Protein AF-A0A0G9MSW3-F1 (afdb_monomer_lite)

Radius of gyration: 25.85 Å; chains: 1; bounding box: 70×83×61 Å

pLDDT: mean 83.65, std 18.54, range [36.12, 98.25]

Organism: NCBI:txid1581420

Secondary structure (DSSP, 8-state):
----PPP------------HHHHHHHHHHHHTT--HHHHHHHHHTTS----EEEEEE---TTSPTTEEEEEEEEPPEEETTEEEEEEEEEEEE-BTB-EEEEEEEEEEEEE-SSS-GGGS-PEEEPTT--HHHHHHHHHHHHTGGG--S-EEEEE-SSS-TTS-HHHHHHHHHTPPEEEEEE-SSEEEEEETTTTEEEEEESSTTSPEEEEE-PPP--

Foldseek 3Di:
DDDDDDDDDDDDPPPPDDPLVVLVVPQCVVPPPDALQVVCCVQVPPDDFARFHDKDWPADPPQDPQKTWIKTWHDWDDDAQKIKTKIKTWIFGRSVHTGTPDIDIWIWMFGHNPHDNVPTQIATEDPPQDHVNVVVVVVCQLCVLVQPAAEAEAEPDPPCCVVDNNSVSVVSNPFGWHYWYDDDQWIWTWTDPQTKIWIGGVPSNDHIYIYGDHPDDD

Sequence (218 aa):
MNRTFAGAALAAICIPAAPVAAQDAEWVSTLEGRAPAEMGLVLLGERDHAEIVEIVDRTMGMTPPGMRDYALLERPVRMGDACQRVRWDVTAGISDGLSTRSAYARRQVALAPADPCEFADYATLADGIEDEQGVELLRMASALHETGRPLECGDETASDLCRTDNYLRLQLRYLTATRIARDGDSTVVWFGEPFTEVRVPDDEGSPIAVVRRVPAVF

Structure (mmCIF, N/CA/C/O backbone):
data_AF-A0A0G9MSW3-F1
#
_entry.id   AF-A0A0G9MSW3-F1
#
loop_
_atom_site.group_PDB
_atom_site.id
_atom_site.type_symbol
_atom_site.label_atom_id
_atom_site.label_alt_id
_atom_site.label_comp_id
_atom_site.label_asym_id
_atom_site.label_entity_id
_atom_site.label_seq_id
_atom_site.pdbx_PDB_ins_code
_atom_site.Cartn_x
_atom_site.Cartn_y
_atom_site.Cartn_z
_atom_site.occupancy
_atom_site.B_iso_or_equiv
_atom_site.auth_seq_id
_atom_site.auth_comp_id
_atom_site.auth_asym_id
_atom_site.auth_atom_id
_atom_site.pdbx_PDB_model_num
ATOM 1 N N . MET A 1 1 ? 51.166 65.514 -34.190 1.00 40.44 1 MET A N 1
ATOM 2 C CA . MET A 1 1 ? 50.941 64.285 -34.989 1.00 40.44 1 MET A CA 1
ATOM 3 C C . MET A 1 1 ? 50.413 63.228 -34.025 1.00 40.44 1 MET A C 1
ATOM 5 O O . MET A 1 1 ? 51.185 62.727 -33.232 1.00 40.44 1 MET A O 1
ATOM 9 N N . ASN A 1 2 ? 49.106 63.178 -33.757 1.00 37.12 2 ASN A N 1
ATOM 10 C CA . ASN A 1 2 ? 48.081 62.402 -34.475 1.00 37.12 2 ASN A CA 1
ATOM 11 C C . ASN A 1 2 ? 48.444 60.918 -34.674 1.00 37.12 2 ASN A C 1
ATOM 13 O O . ASN A 1 2 ? 49.170 60.616 -35.618 1.00 37.12 2 ASN A O 1
ATOM 17 N N . ARG A 1 3 ? 47.879 60.028 -33.837 1.00 36.50 3 ARG A N 1
ATOM 18 C CA . ARG A 1 3 ? 46.984 58.896 -34.202 1.00 36.50 3 ARG A CA 1
ATOM 19 C C . ARG A 1 3 ? 46.863 57.899 -33.029 1.00 36.50 3 ARG A C 1
ATOM 21 O O . ARG A 1 3 ? 47.860 57.357 -32.581 1.00 36.50 3 ARG A O 1
ATOM 28 N N . THR A 1 4 ? 45.720 57.873 -32.341 1.00 37.66 4 THR A N 1
ATOM 29 C CA . THR A 1 4 ? 44.612 56.895 -32.480 1.00 37.66 4 THR A CA 1
ATOM 30 C C . THR A 1 4 ? 44.922 55.524 -31.857 1.00 37.66 4 THR A C 1
ATOM 32 O O . THR A 1 4 ? 45.508 54.668 -32.509 1.00 37.66 4 THR A O 1
ATOM 35 N N . PHE A 1 5 ? 44.469 55.295 -30.617 1.00 38.72 5 PHE A N 1
ATOM 36 C CA . PHE A 1 5 ? 44.288 53.946 -30.069 1.00 38.72 5 PHE A CA 1
ATOM 37 C C . PHE A 1 5 ? 42.875 53.470 -30.414 1.00 38.72 5 PHE A C 1
ATOM 39 O O . PHE A 1 5 ? 41.888 54.104 -30.045 1.00 38.72 5 PHE A O 1
ATOM 46 N N . ALA A 1 6 ? 42.799 52.384 -31.180 1.00 40.66 6 ALA A N 1
ATOM 47 C CA . ALA A 1 6 ? 41.561 51.708 -31.530 1.00 40.66 6 ALA A CA 1
ATOM 48 C C . ALA A 1 6 ? 41.022 50.951 -30.307 1.00 40.66 6 ALA A C 1
ATOM 50 O O . ALA A 1 6 ? 41.744 50.170 -29.688 1.00 40.66 6 ALA A O 1
ATOM 51 N N . GLY A 1 7 ? 39.756 51.195 -29.965 1.00 36.12 7 GLY A N 1
ATOM 52 C CA . GLY A 1 7 ? 39.029 50.414 -28.971 1.00 36.12 7 GLY A CA 1
ATOM 53 C C . GLY A 1 7 ? 38.784 48.996 -29.484 1.00 36.12 7 GLY A C 1
ATOM 54 O O . GLY A 1 7 ? 38.251 48.809 -30.576 1.00 36.12 7 GLY A O 1
ATOM 55 N N . ALA A 1 8 ? 39.182 48.002 -28.695 1.00 41.44 8 ALA A N 1
ATOM 56 C CA . ALA A 1 8 ? 38.826 46.611 -28.923 1.00 41.44 8 ALA A CA 1
ATOM 57 C C . ALA A 1 8 ? 37.360 46.403 -28.513 1.00 41.44 8 ALA A C 1
ATOM 59 O O . ALA A 1 8 ? 37.015 46.498 -27.336 1.00 41.44 8 ALA A O 1
ATOM 60 N N . ALA A 1 9 ? 36.492 46.144 -29.490 1.00 40.62 9 ALA A N 1
ATOM 61 C CA . ALA A 1 9 ? 35.131 45.695 -29.240 1.00 40.62 9 ALA A CA 1
ATOM 62 C C . ALA A 1 9 ? 35.167 44.224 -28.796 1.00 40.62 9 ALA A C 1
ATOM 64 O O . ALA A 1 9 ? 35.521 43.340 -29.575 1.00 40.62 9 ALA A O 1
ATOM 65 N N . LEU A 1 10 ? 34.806 43.964 -27.539 1.00 41.12 10 LEU A N 1
ATOM 66 C CA . LEU A 1 10 ? 34.468 42.628 -27.054 1.00 41.12 10 LEU A CA 1
ATOM 67 C C . LEU A 1 10 ? 33.138 42.217 -27.695 1.00 41.12 10 LEU A C 1
ATOM 69 O O . LEU A 1 10 ? 32.077 42.703 -27.309 1.00 41.12 10 LEU A O 1
ATOM 73 N N . ALA A 1 11 ? 33.197 41.337 -28.693 1.00 41.00 11 ALA A N 1
ATOM 74 C CA . ALA A 1 11 ? 32.022 40.636 -29.184 1.00 41.00 11 ALA A CA 1
ATOM 75 C C . ALA A 1 11 ? 31.562 39.655 -28.096 1.00 41.00 11 ALA A C 1
ATOM 77 O O . ALA A 1 11 ? 32.192 38.624 -27.867 1.00 41.00 11 ALA A O 1
ATOM 78 N N . ALA A 1 12 ? 30.480 39.998 -27.396 1.00 43.41 12 ALA A N 1
ATOM 79 C CA . ALA A 1 12 ? 29.772 39.062 -26.540 1.00 43.41 12 ALA A CA 1
ATOM 80 C C . ALA A 1 12 ? 29.163 37.970 -27.430 1.00 43.41 12 ALA A C 1
ATOM 82 O O . ALA A 1 12 ? 28.219 38.215 -28.181 1.00 43.41 12 ALA A O 1
ATOM 83 N N . ILE A 1 13 ? 29.737 36.770 -27.375 1.00 45.69 13 ILE A N 1
ATOM 84 C CA . ILE A 1 13 ? 29.138 35.572 -27.955 1.00 45.69 13 ILE A CA 1
ATOM 85 C C . ILE A 1 13 ? 27.931 35.238 -27.076 1.00 45.69 13 ILE A C 1
ATOM 87 O O . ILE A 1 13 ? 28.075 34.650 -26.006 1.00 45.69 13 ILE A O 1
ATOM 91 N N . CYS A 1 14 ? 26.737 35.648 -27.503 1.00 38.00 14 CYS A N 1
ATOM 92 C CA . CYS A 1 14 ? 25.502 35.062 -27.000 1.00 38.00 14 CYS A CA 1
ATOM 93 C C . CYS A 1 14 ? 25.489 33.598 -27.441 1.00 38.00 14 CYS A C 1
ATOM 95 O O . CYS A 1 14 ? 25.188 33.298 -28.594 1.00 38.00 14 CYS A O 1
ATOM 97 N N . ILE A 1 15 ? 25.851 32.693 -26.534 1.00 46.56 15 ILE A N 1
ATOM 98 C CA . ILE A 1 15 ? 25.557 31.271 -26.692 1.00 46.56 15 ILE A CA 1
ATOM 99 C C . ILE A 1 15 ? 24.031 31.162 -26.578 1.00 46.56 15 ILE A C 1
ATOM 101 O O . ILE A 1 15 ? 23.495 31.510 -25.522 1.00 46.56 15 ILE A O 1
ATOM 105 N N . PRO A 1 16 ? 23.299 30.762 -27.633 1.00 41.62 16 PRO A N 1
ATOM 106 C CA . PRO A 1 16 ? 21.878 30.501 -27.486 1.00 41.62 16 PRO A CA 1
ATOM 107 C C . PRO A 1 16 ? 21.721 29.358 -26.483 1.00 41.62 16 PRO A C 1
ATOM 109 O O . PRO A 1 16 ? 22.327 28.298 -26.644 1.00 41.62 16 PRO A O 1
ATOM 112 N N . ALA A 1 17 ? 20.932 29.583 -25.432 1.00 43.47 17 ALA A N 1
ATOM 113 C CA . ALA A 1 17 ? 20.462 28.501 -24.583 1.00 43.47 17 ALA A CA 1
ATOM 114 C C . ALA A 1 17 ? 19.760 27.491 -25.498 1.00 43.47 17 ALA A C 1
ATOM 116 O O . ALA A 1 17 ? 18.786 27.836 -26.172 1.00 43.47 17 ALA A O 1
ATOM 117 N N . ALA A 1 18 ? 20.307 26.279 -25.588 1.00 44.03 18 ALA A N 1
ATOM 118 C CA . ALA A 1 18 ? 19.667 25.214 -26.336 1.00 44.03 18 ALA A CA 1
ATOM 119 C C . ALA A 1 18 ? 18.248 25.001 -25.773 1.00 44.03 18 ALA A C 1
ATOM 121 O O . ALA A 1 18 ? 18.049 25.097 -24.556 1.00 44.03 18 ALA A O 1
ATOM 122 N N . PRO A 1 19 ? 17.248 24.759 -26.632 1.00 39.66 19 PRO A N 1
ATOM 123 C CA . PRO A 1 19 ? 15.873 24.597 -26.199 1.00 39.66 19 PRO A CA 1
ATOM 124 C C . PRO A 1 19 ? 15.742 23.282 -25.424 1.00 39.66 19 PRO A C 1
ATOM 126 O O . PRO A 1 19 ? 15.644 22.215 -26.019 1.00 39.66 19 PRO A O 1
ATOM 129 N N . VAL A 1 20 ? 15.694 23.371 -24.093 1.00 47.84 20 VAL A N 1
ATOM 130 C CA . VAL A 1 20 ? 15.370 22.244 -23.194 1.00 47.84 20 VAL A CA 1
ATOM 131 C C . VAL A 1 20 ? 14.036 21.586 -23.596 1.00 47.84 20 VAL A C 1
ATOM 133 O O . VAL A 1 20 ? 13.886 20.375 -23.522 1.00 47.84 20 VAL A O 1
ATOM 136 N N . ALA A 1 21 ? 13.108 22.363 -24.163 1.00 43.94 21 ALA A N 1
ATOM 137 C CA . ALA A 1 21 ? 11.794 21.893 -24.603 1.00 43.94 21 ALA A CA 1
ATOM 138 C C . ALA A 1 21 ? 11.800 20.937 -25.817 1.00 43.94 21 ALA A C 1
ATOM 140 O O . ALA A 1 21 ? 10.809 20.248 -26.041 1.00 43.94 21 ALA A O 1
ATOM 141 N N . ALA A 1 22 ? 12.864 20.901 -26.630 1.00 40.06 22 ALA A N 1
ATOM 142 C CA . ALA A 1 22 ? 12.888 20.056 -27.830 1.00 40.06 22 ALA A CA 1
ATOM 143 C C . ALA A 1 22 ? 13.234 18.592 -27.510 1.00 40.06 22 ALA A C 1
ATOM 145 O O . ALA A 1 22 ? 12.691 17.687 -28.136 1.00 40.06 22 ALA A O 1
ATOM 146 N N . GLN A 1 23 ? 14.091 18.365 -26.511 1.00 42.78 23 GLN A N 1
ATOM 147 C CA . GLN A 1 23 ? 14.448 17.019 -26.052 1.00 42.78 23 GLN A CA 1
ATOM 148 C C . GLN A 1 23 ? 13.301 16.380 -25.271 1.00 42.78 23 GLN A C 1
ATOM 150 O O . GLN A 1 23 ? 13.061 15.183 -25.420 1.00 42.78 23 GLN A O 1
ATOM 155 N N . ASP A 1 24 ? 12.531 17.189 -24.533 1.00 43.16 24 ASP A N 1
ATOM 156 C CA . ASP A 1 24 ? 11.363 16.705 -23.802 1.00 43.16 24 ASP A CA 1
ATOM 157 C C . ASP A 1 24 ? 10.267 16.125 -24.710 1.00 43.16 24 ASP A C 1
ATOM 159 O O . ASP A 1 24 ? 9.567 15.195 -24.326 1.00 43.16 24 ASP A O 1
ATOM 163 N N . ALA A 1 25 ? 10.138 16.630 -25.938 1.00 43.47 25 ALA A N 1
ATOM 164 C CA . ALA A 1 25 ? 9.130 16.165 -26.888 1.00 43.47 25 ALA A CA 1
ATOM 165 C C . ALA A 1 25 ? 9.499 14.834 -27.577 1.00 43.47 25 ALA A C 1
ATOM 167 O O . ALA A 1 25 ? 8.615 14.053 -27.931 1.00 43.47 25 ALA A O 1
ATOM 168 N N . GLU A 1 26 ? 10.791 14.553 -27.769 1.00 44.44 26 GLU A N 1
ATOM 169 C CA . GLU A 1 26 ? 11.250 13.382 -28.530 1.00 44.44 26 GLU A CA 1
ATOM 170 C C . GLU A 1 26 ? 11.134 12.079 -27.715 1.00 44.44 26 GLU A C 1
ATOM 172 O O . GLU A 1 26 ? 10.673 11.055 -28.229 1.00 44.44 26 GLU A O 1
ATOM 177 N N . TRP A 1 27 ? 11.441 12.101 -26.413 1.00 49.44 27 TRP A N 1
ATOM 178 C CA . TRP A 1 27 ? 11.287 10.904 -25.573 1.00 49.44 27 TRP A CA 1
ATOM 179 C C . TRP A 1 27 ? 9.825 10.617 -25.207 1.00 49.44 27 TRP A C 1
ATOM 181 O O . TRP A 1 27 ? 9.464 9.443 -25.107 1.00 49.44 27 TRP A O 1
ATOM 191 N N . VAL A 1 28 ? 8.975 11.647 -25.073 1.00 50.53 28 VAL A N 1
ATOM 192 C CA . VAL A 1 28 ? 7.523 11.480 -24.876 1.00 50.53 28 VAL A CA 1
ATOM 193 C C . VAL A 1 28 ? 6.960 10.603 -25.997 1.00 50.53 28 VAL A C 1
ATOM 195 O O . VAL A 1 28 ? 6.368 9.566 -25.712 1.00 50.53 28 VAL A O 1
ATOM 198 N N . SER A 1 29 ? 7.317 10.882 -27.256 1.00 51.38 29 SER A N 1
ATOM 199 C CA . SER A 1 29 ? 6.933 10.048 -28.408 1.00 51.38 29 SER A CA 1
ATOM 200 C C . SER A 1 29 ? 7.558 8.642 -28.448 1.00 51.38 29 SER A C 1
ATOM 202 O O . SER A 1 29 ? 7.080 7.775 -29.173 1.00 51.38 29 SER A O 1
ATOM 204 N N . THR A 1 30 ? 8.623 8.389 -27.675 1.00 54.16 30 THR A N 1
ATOM 205 C CA . THR A 1 30 ? 9.270 7.068 -27.594 1.00 54.16 30 THR A CA 1
ATOM 206 C C . THR A 1 30 ? 8.566 6.148 -26.592 1.00 54.16 30 THR A C 1
ATOM 208 O O . THR A 1 30 ? 8.650 4.929 -26.742 1.00 54.16 30 THR A O 1
ATOM 211 N N . LEU A 1 31 ? 7.881 6.701 -25.584 1.00 59.28 31 LEU A N 1
ATOM 212 C CA . LEU A 1 31 ? 7.103 5.940 -24.593 1.00 59.28 31 LEU A CA 1
ATOM 213 C C . LEU A 1 31 ? 5.607 5.927 -24.925 1.00 59.28 31 LEU A C 1
ATOM 215 O O . LEU A 1 31 ? 4.926 4.937 -24.655 1.00 59.28 31 LEU A O 1
ATOM 219 N N . GLU A 1 32 ? 5.099 7.000 -25.534 1.00 60.38 32 GLU A N 1
ATOM 220 C CA . GLU A 1 32 ? 3.722 7.090 -26.007 1.00 60.38 32 GLU A CA 1
ATOM 221 C C . GLU A 1 32 ? 3.446 6.020 -27.072 1.00 60.38 32 GLU A C 1
ATOM 223 O O . GLU A 1 32 ? 4.000 6.030 -28.169 1.00 60.38 32 GLU A O 1
ATOM 228 N N . GLY A 1 33 ? 2.573 5.071 -26.730 1.00 65.19 33 GLY A N 1
ATOM 229 C CA . GLY A 1 33 ? 2.117 4.012 -27.633 1.00 65.19 33 GLY A CA 1
ATOM 230 C C . GLY A 1 33 ? 2.815 2.660 -27.476 1.00 65.19 33 GLY A C 1
ATOM 231 O O . GLY A 1 33 ? 2.399 1.709 -28.135 1.00 65.19 33 GLY A O 1
ATOM 232 N N . ARG A 1 34 ? 3.818 2.531 -26.596 1.00 78.00 34 ARG A N 1
ATOM 233 C CA . ARG A 1 34 ? 4.379 1.214 -26.250 1.00 78.00 34 ARG A CA 1
ATOM 234 C C . ARG A 1 34 ? 3.441 0.435 -25.340 1.00 78.00 34 ARG A C 1
ATOM 236 O O . ARG A 1 34 ? 2.788 1.004 -24.464 1.00 78.00 34 ARG A O 1
ATOM 243 N N . ALA A 1 35 ? 3.419 -0.884 -25.511 1.00 85.75 35 ALA A N 1
ATOM 244 C CA . ALA A 1 35 ? 2.692 -1.746 -24.590 1.00 85.75 35 ALA A CA 1
ATOM 245 C C . ALA A 1 35 ? 3.399 -1.782 -23.216 1.00 85.75 35 ALA A C 1
ATOM 247 O O . ALA A 1 35 ? 4.634 -1.736 -23.166 1.00 85.75 35 ALA A O 1
ATOM 248 N N . PRO A 1 36 ? 2.659 -1.933 -22.099 1.00 89.56 36 PRO A N 1
ATOM 249 C CA . PRO A 1 36 ? 3.244 -2.051 -20.760 1.00 89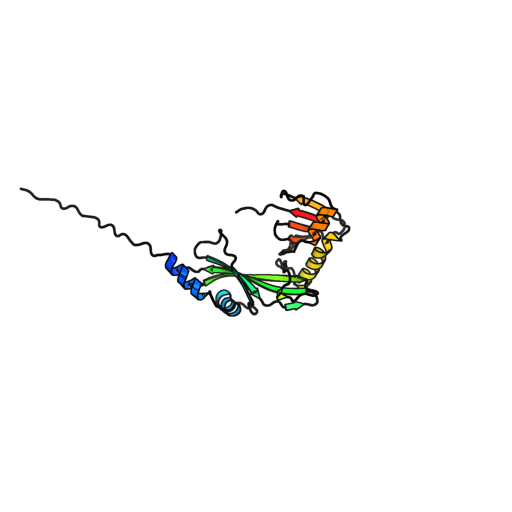.56 36 PRO A CA 1
ATOM 250 C C . PRO A 1 36 ? 4.363 -3.099 -20.660 1.00 89.56 36 PRO A C 1
ATOM 252 O O . PRO A 1 36 ? 5.403 -2.833 -20.060 1.00 89.56 36 PRO A O 1
ATOM 255 N N . ALA A 1 37 ? 4.207 -4.244 -21.330 1.00 90.50 37 ALA A N 1
ATOM 256 C CA . ALA A 1 37 ? 5.211 -5.304 -21.350 1.00 90.50 37 ALA A CA 1
ATOM 257 C C . ALA A 1 37 ? 6.544 -4.853 -21.980 1.00 90.50 37 ALA A C 1
ATOM 259 O O . ALA A 1 37 ? 7.611 -5.142 -21.443 1.00 90.50 37 ALA A O 1
ATOM 260 N N . GLU A 1 38 ? 6.500 -4.101 -23.085 1.00 89.38 38 GLU A N 1
ATOM 261 C CA . GLU A 1 38 ? 7.702 -3.588 -23.759 1.00 89.38 38 GLU A CA 1
ATOM 262 C C . GLU A 1 38 ? 8.414 -2.545 -22.902 1.00 89.38 38 GLU A C 1
ATOM 264 O O . GLU A 1 38 ? 9.637 -2.547 -22.780 1.00 89.38 38 GLU A O 1
ATOM 269 N N . MET A 1 39 ? 7.638 -1.662 -22.281 1.00 86.81 39 MET A N 1
ATOM 270 C CA . MET A 1 39 ? 8.151 -0.672 -21.345 1.00 86.81 39 MET A CA 1
ATOM 271 C C . MET A 1 39 ? 8.796 -1.328 -20.120 1.00 86.81 39 MET A C 1
ATOM 273 O O . MET A 1 39 ? 9.834 -0.854 -19.663 1.00 86.81 39 MET A O 1
ATOM 277 N N . GLY A 1 40 ? 8.233 -2.438 -19.631 1.00 89.88 40 GLY A N 1
ATOM 278 C CA . GLY A 1 40 ? 8.839 -3.272 -18.594 1.00 89.88 40 GLY A CA 1
ATOM 279 C C . GLY A 1 40 ? 10.242 -3.737 -18.973 1.00 89.88 40 GLY A C 1
ATOM 280 O O . GLY A 1 40 ? 11.181 -3.489 -18.224 1.00 89.88 40 GLY A O 1
ATOM 281 N N . LEU A 1 41 ? 10.409 -4.295 -20.177 1.00 91.06 41 LEU A N 1
ATOM 282 C CA . LEU A 1 41 ? 11.717 -4.741 -20.674 1.00 91.06 41 LEU A CA 1
ATOM 283 C C . LEU A 1 41 ? 12.739 -3.597 -20.754 1.00 91.06 41 LEU A C 1
ATOM 285 O O . LEU A 1 41 ? 13.907 -3.786 -20.421 1.00 91.06 41 LEU A O 1
ATOM 289 N N . VAL A 1 42 ? 12.314 -2.398 -21.170 1.00 89.69 42 VAL A N 1
ATOM 290 C CA . VAL A 1 42 ? 13.209 -1.230 -21.256 1.00 89.69 42 VAL A CA 1
ATOM 291 C C . VAL A 1 42 ? 13.592 -0.716 -19.865 1.00 89.69 42 VAL A C 1
ATOM 293 O O . VAL A 1 42 ? 14.760 -0.424 -19.614 1.00 89.69 42 VAL A O 1
ATOM 296 N N . LEU A 1 43 ? 12.621 -0.583 -18.960 1.00 91.19 43 LEU A N 1
ATOM 297 C CA . LEU A 1 43 ? 12.823 0.037 -17.649 1.00 91.19 43 LEU A CA 1
ATOM 298 C C . LEU A 1 43 ? 13.451 -0.913 -16.622 1.00 91.19 43 LEU A C 1
ATOM 300 O O . LEU A 1 43 ? 14.203 -0.467 -15.754 1.00 91.19 43 LEU A O 1
ATOM 304 N N . LEU A 1 44 ? 13.174 -2.211 -16.692 1.00 94.12 44 LEU A N 1
ATOM 305 C CA . LEU A 1 44 ? 13.686 -3.188 -15.729 1.00 94.12 44 LEU A CA 1
ATOM 306 C C . LEU A 1 44 ? 14.960 -3.885 -16.228 1.00 94.12 44 LEU A C 1
ATOM 308 O O . LEU A 1 44 ? 15.810 -4.237 -15.399 1.00 94.12 44 LEU A O 1
ATOM 312 N N . GLY A 1 45 ? 15.165 -3.971 -17.547 1.00 89.44 45 GLY A N 1
ATOM 313 C CA . GLY A 1 45 ? 16.359 -4.553 -18.160 1.00 89.44 45 GLY A CA 1
ATOM 314 C C . GLY A 1 45 ? 16.477 -6.050 -17.872 1.00 89.44 45 GLY A C 1
ATOM 315 O O . GLY A 1 45 ? 15.531 -6.798 -18.069 1.00 89.44 45 GLY A O 1
ATOM 316 N N . GLU A 1 46 ? 17.637 -6.491 -17.381 1.00 90.94 46 GLU A N 1
ATOM 317 C CA . GLU A 1 46 ? 17.912 -7.905 -17.056 1.00 90.94 46 GLU A CA 1
ATOM 318 C C . GLU A 1 46 ? 17.321 -8.371 -15.711 1.00 90.94 46 GLU A C 1
ATOM 320 O O . GLU A 1 46 ? 17.600 -9.483 -15.263 1.00 90.94 46 GLU A O 1
ATOM 325 N N . ARG A 1 47 ? 16.554 -7.521 -15.016 1.00 95.06 47 ARG A N 1
ATOM 326 C CA . ARG A 1 47 ? 15.920 -7.908 -13.748 1.00 95.06 47 ARG A CA 1
ATOM 327 C C . ARG A 1 47 ? 14.870 -8.980 -14.007 1.00 95.06 47 ARG A C 1
ATOM 329 O O . ARG A 1 47 ? 14.094 -8.863 -14.946 1.00 95.06 47 ARG A O 1
ATOM 336 N N . ASP A 1 48 ? 14.830 -9.987 -13.144 1.00 94.75 48 ASP A N 1
ATOM 337 C CA . ASP A 1 48 ? 13.784 -11.003 -13.191 1.00 94.75 48 ASP A CA 1
ATOM 338 C C . ASP A 1 48 ? 12.448 -10.376 -12.781 1.00 94.75 48 ASP A C 1
ATOM 340 O O . ASP A 1 48 ? 12.325 -9.848 -11.674 1.00 94.75 48 ASP A O 1
ATOM 344 N N . HIS A 1 49 ? 11.489 -10.371 -13.701 1.00 95.56 49 HIS A N 1
ATOM 345 C CA . HIS A 1 49 ? 10.167 -9.795 -13.510 1.00 95.56 49 HIS A CA 1
ATOM 346 C C . HIS A 1 49 ? 9.143 -10.555 -14.357 1.00 95.56 49 HIS A C 1
ATOM 348 O O . HIS A 1 49 ? 9.441 -11.023 -15.462 1.00 95.56 49 HIS A O 1
ATOM 354 N N . ALA A 1 50 ? 7.908 -10.656 -13.869 1.00 94.62 50 ALA A N 1
ATOM 355 C CA . ALA A 1 50 ? 6.808 -11.166 -14.680 1.00 94.62 50 ALA A CA 1
ATOM 356 C C . ALA A 1 50 ? 6.348 -10.120 -15.714 1.00 94.62 50 ALA A C 1
ATOM 358 O O . ALA A 1 50 ? 6.851 -8.997 -15.782 1.00 94.62 50 ALA A O 1
ATOM 359 N N . GLU A 1 51 ? 5.376 -10.477 -16.553 1.00 94.75 51 GLU A N 1
ATOM 360 C CA . GLU A 1 51 ? 4.805 -9.543 -17.526 1.00 94.75 51 GLU A CA 1
ATOM 361 C C . GLU A 1 51 ? 4.255 -8.290 -16.827 1.00 94.75 51 GLU A C 1
ATOM 363 O O . GLU A 1 51 ? 3.377 -8.385 -15.967 1.00 94.75 51 GLU A O 1
ATOM 368 N N . ILE A 1 52 ? 4.744 -7.115 -17.234 1.00 96.19 52 ILE A N 1
ATOM 369 C CA . ILE A 1 52 ? 4.189 -5.827 -16.815 1.00 96.19 52 ILE A CA 1
ATOM 370 C C . ILE A 1 52 ? 2.915 -5.569 -17.613 1.00 96.19 52 ILE A C 1
ATOM 372 O O . ILE A 1 52 ? 2.951 -5.501 -18.841 1.00 96.19 52 ILE A O 1
ATOM 376 N N . VAL A 1 53 ? 1.794 -5.415 -16.911 1.00 94.50 53 VAL A N 1
ATOM 377 C CA . VAL A 1 53 ? 0.465 -5.216 -17.515 1.00 94.50 53 VAL A CA 1
ATOM 378 C C . VAL A 1 53 ? -0.038 -3.785 -17.376 1.00 94.50 53 VAL A C 1
ATOM 380 O O . VAL A 1 53 ? -0.921 -3.374 -18.123 1.00 94.50 53 VAL A O 1
ATOM 383 N N . GLU A 1 54 ? 0.543 -3.008 -16.463 1.00 93.56 54 GLU A N 1
ATOM 384 C CA . GLU A 1 54 ? 0.158 -1.622 -16.217 1.00 93.56 54 GLU A CA 1
ATOM 385 C C . GLU A 1 54 ? 1.373 -0.778 -15.823 1.00 93.56 54 GLU A C 1
ATOM 387 O O . GLU A 1 54 ? 2.283 -1.247 -15.134 1.00 93.56 54 GLU A O 1
ATOM 392 N N . ILE A 1 55 ? 1.378 0.481 -16.263 1.00 91.19 55 ILE A N 1
ATOM 393 C CA . ILE A 1 55 ? 2.378 1.482 -15.893 1.00 91.19 55 ILE A CA 1
ATOM 394 C C . ILE A 1 55 ? 1.655 2.732 -15.432 1.00 91.19 55 ILE A C 1
ATOM 396 O O . ILE A 1 55 ? 0.865 3.314 -16.171 1.00 91.19 55 ILE A O 1
ATOM 400 N N . VAL A 1 56 ? 1.977 3.161 -14.219 1.00 91.19 56 VAL A N 1
ATOM 401 C CA . VAL A 1 56 ? 1.433 4.366 -13.606 1.00 91.19 56 VAL A CA 1
ATOM 402 C C . VAL A 1 56 ? 2.552 5.393 -13.500 1.00 91.19 56 VAL A C 1
ATOM 404 O O . VAL A 1 56 ? 3.531 5.174 -12.785 1.00 91.19 56 VAL A O 1
ATOM 407 N N . ASP A 1 57 ? 2.413 6.516 -14.201 1.00 88.94 57 ASP A N 1
ATOM 408 C CA . ASP A 1 57 ? 3.272 7.683 -13.990 1.00 88.94 57 ASP A CA 1
ATOM 409 C C . ASP A 1 57 ? 2.920 8.312 -12.635 1.00 88.94 57 ASP A C 1
ATOM 411 O O . ASP A 1 57 ? 1.771 8.671 -12.376 1.00 88.94 57 ASP A O 1
ATOM 415 N N . ARG A 1 58 ? 3.910 8.395 -11.749 1.00 86.69 58 ARG A N 1
ATOM 416 C CA . ARG A 1 58 ? 3.801 9.014 -10.425 1.00 86.69 58 ARG A CA 1
ATOM 417 C C . ARG A 1 58 ? 4.727 10.211 -10.279 1.00 86.69 58 ARG A C 1
ATOM 419 O O . ARG A 1 58 ? 5.092 10.556 -9.157 1.00 86.69 58 ARG A O 1
ATOM 426 N N . THR A 1 59 ? 5.160 10.804 -11.383 1.00 81.62 59 THR A N 1
ATOM 427 C CA . THR A 1 59 ? 5.999 11.997 -11.344 1.00 81.62 59 THR A CA 1
ATOM 428 C C . THR A 1 59 ? 5.235 13.100 -10.610 1.00 81.62 59 THR A C 1
ATOM 430 O O . THR A 1 59 ? 4.182 13.553 -11.058 1.00 81.62 59 THR A O 1
ATOM 433 N N . MET A 1 60 ? 5.745 13.503 -9.448 1.00 75.94 60 MET A N 1
ATOM 434 C CA . MET A 1 60 ? 5.163 14.560 -8.618 1.00 75.94 60 MET A CA 1
ATOM 435 C C . MET A 1 60 ? 6.053 15.802 -8.661 1.00 75.94 60 MET A C 1
ATOM 437 O O . MET A 1 60 ? 7.180 15.756 -9.149 1.00 75.94 60 MET A O 1
ATOM 441 N N . GLY A 1 61 ? 5.580 16.921 -8.101 1.00 68.94 61 GLY A N 1
ATOM 442 C CA . GLY A 1 61 ? 6.324 18.190 -8.089 1.00 68.94 61 GLY A CA 1
ATOM 443 C C . GLY A 1 61 ? 7.712 18.136 -7.428 1.00 68.94 61 GLY A C 1
ATOM 444 O O . GLY A 1 61 ? 8.510 19.044 -7.634 1.00 68.94 61 GLY A O 1
ATOM 445 N N . MET A 1 62 ? 8.010 17.077 -6.667 1.00 72.88 62 MET A N 1
ATOM 446 C CA . MET A 1 62 ? 9.311 16.838 -6.033 1.00 72.88 62 MET A CA 1
ATOM 447 C C . MET A 1 62 ? 10.289 16.000 -6.872 1.00 72.88 62 MET A C 1
ATOM 449 O O . MET A 1 62 ? 11.458 15.883 -6.500 1.00 72.88 62 MET A O 1
ATOM 453 N N . THR A 1 63 ? 9.850 15.386 -7.973 1.00 81.19 63 THR A N 1
ATOM 454 C CA . THR A 1 63 ? 10.742 14.596 -8.828 1.00 81.19 63 THR A CA 1
ATOM 455 C C . THR A 1 63 ? 11.751 15.544 -9.504 1.00 81.19 63 THR A C 1
ATOM 457 O O . THR A 1 63 ? 11.337 16.562 -10.068 1.00 81.19 63 THR A O 1
ATOM 460 N N . PRO A 1 64 ? 13.075 15.275 -9.449 1.00 84.56 64 PRO A N 1
ATOM 461 C CA . PRO A 1 64 ? 14.072 16.177 -10.021 1.00 84.56 64 PRO A CA 1
ATOM 462 C C . PRO A 1 64 ? 13.834 16.458 -11.516 1.00 84.56 64 PRO A C 1
ATOM 464 O O . PRO A 1 64 ? 13.377 15.567 -12.235 1.00 84.56 64 PRO A O 1
ATOM 467 N N . PRO A 1 65 ? 14.188 17.653 -12.027 1.00 83.94 65 PRO A N 1
ATOM 468 C CA . PRO A 1 65 ? 14.079 17.944 -13.453 1.00 83.94 65 PRO A CA 1
ATOM 469 C C . PRO A 1 65 ? 14.815 16.903 -14.305 1.00 83.94 65 PRO A C 1
ATOM 471 O O . PRO A 1 65 ? 15.939 16.513 -13.986 1.00 83.94 65 PRO A O 1
ATOM 474 N N . GLY A 1 66 ? 14.180 16.456 -15.389 1.00 86.50 66 GLY A N 1
ATOM 475 C CA . GLY A 1 66 ? 14.729 15.411 -16.258 1.00 86.50 66 GLY A CA 1
ATOM 476 C C . GLY A 1 66 ? 14.645 13.995 -15.676 1.00 86.50 66 GLY A C 1
ATOM 477 O O . GLY A 1 66 ? 15.283 13.086 -16.213 1.00 86.50 66 GLY A O 1
ATOM 478 N N . MET A 1 67 ? 13.870 13.797 -14.605 1.00 89.62 67 MET A N 1
ATOM 479 C CA . MET A 1 67 ? 13.573 12.496 -14.011 1.00 89.62 67 MET A CA 1
ATOM 480 C C . MET A 1 67 ? 12.068 12.232 -14.010 1.00 89.62 67 MET A C 1
ATOM 482 O O . MET A 1 67 ? 11.257 13.156 -13.967 1.00 89.62 67 MET A O 1
ATOM 486 N N . ARG A 1 68 ? 11.705 10.952 -14.039 1.00 89.69 68 ARG A N 1
ATOM 487 C CA . ARG A 1 68 ? 10.332 10.470 -13.930 1.00 89.69 68 ARG A CA 1
ATOM 488 C C . ARG A 1 68 ? 10.247 9.281 -12.999 1.00 89.69 68 ARG A C 1
ATOM 490 O O . ARG A 1 68 ? 11.121 8.416 -13.027 1.00 89.69 68 ARG A O 1
ATOM 497 N N . ASP A 1 69 ? 9.173 9.238 -12.226 1.00 91.88 69 ASP A N 1
ATOM 498 C CA . ASP A 1 69 ? 8.879 8.132 -11.325 1.00 91.88 69 ASP A CA 1
ATOM 499 C C . ASP A 1 69 ? 7.710 7.325 -11.878 1.00 91.88 69 ASP A C 1
ATOM 501 O O . ASP A 1 69 ? 6.624 7.853 -12.102 1.00 91.88 69 ASP A O 1
ATOM 505 N N . TYR A 1 70 ? 7.918 6.028 -12.064 1.00 92.69 70 TYR A N 1
ATOM 506 C CA . TYR A 1 70 ? 6.918 5.092 -12.550 1.00 92.69 70 TYR A CA 1
ATOM 507 C C . TYR A 1 70 ? 6.649 4.008 -11.512 1.00 92.69 70 TYR A C 1
ATOM 509 O O . TYR A 1 70 ? 7.538 3.592 -10.768 1.00 92.69 70 TYR A O 1
ATOM 517 N N . ALA A 1 71 ? 5.419 3.511 -11.503 1.00 94.88 71 ALA A N 1
ATOM 518 C CA . ALA A 1 71 ? 5.082 2.235 -10.900 1.00 94.88 71 ALA A CA 1
ATOM 519 C C . ALA A 1 71 ? 4.687 1.254 -12.000 1.00 94.88 71 ALA A C 1
ATOM 521 O O . ALA A 1 71 ? 3.731 1.503 -12.729 1.00 94.88 71 ALA A O 1
ATOM 522 N N . LEU A 1 72 ? 5.429 0.159 -12.127 1.00 95.94 72 LEU A N 1
ATOM 523 C CA . LEU A 1 72 ? 5.173 -0.890 -13.107 1.00 95.94 72 LEU A CA 1
ATOM 524 C C . LEU A 1 72 ? 4.551 -2.066 -12.363 1.00 95.94 72 LEU A C 1
ATOM 526 O O . LEU A 1 72 ? 5.126 -2.554 -11.387 1.00 95.94 72 LEU A O 1
ATOM 530 N N . LEU A 1 73 ? 3.368 -2.493 -12.787 1.00 96.94 73 LEU A N 1
ATOM 531 C CA . LEU A 1 73 ? 2.604 -3.529 -12.102 1.00 96.94 73 LEU A CA 1
ATOM 532 C C . LEU A 1 73 ? 2.673 -4.818 -12.910 1.00 96.94 73 LEU A C 1
ATOM 534 O O . LEU A 1 73 ? 2.291 -4.857 -14.083 1.00 96.94 73 LEU A O 1
ATOM 538 N N . GLU A 1 74 ? 3.165 -5.872 -12.269 1.00 97.62 74 GLU A N 1
ATOM 539 C CA . GLU A 1 74 ? 3.139 -7.207 -12.846 1.00 97.62 74 GLU A CA 1
ATOM 540 C C . GLU A 1 74 ? 1.716 -7.761 -12.906 1.00 97.62 74 GLU A C 1
ATOM 542 O O . GL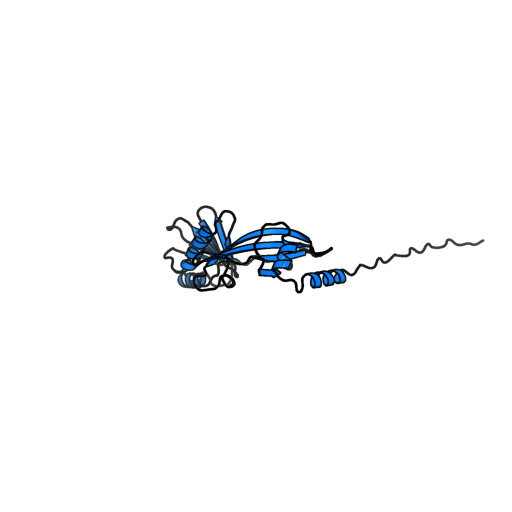U A 1 74 ? 0.845 -7.404 -12.101 1.00 97.62 74 GLU A O 1
ATOM 547 N N . ARG A 1 75 ? 1.494 -8.678 -13.854 1.00 96.19 75 ARG A N 1
ATOM 548 C CA . ARG A 1 75 ? 0.260 -9.455 -13.948 1.00 96.19 75 ARG A CA 1
ATOM 549 C C . ARG A 1 75 ? -0.014 -10.141 -12.606 1.00 96.19 75 ARG A C 1
ATOM 551 O O . ARG A 1 75 ? 0.827 -10.908 -12.135 1.00 96.19 75 ARG A O 1
ATOM 558 N N . PRO A 1 76 ? -1.189 -9.926 -12.000 1.00 96.88 76 PRO A N 1
ATOM 559 C CA . PRO A 1 76 ? -1.476 -10.539 -10.722 1.00 96.88 76 PRO A CA 1
ATOM 560 C C . PRO A 1 76 ? -1.754 -12.037 -10.839 1.00 96.88 76 PRO A C 1
ATOM 562 O O . PRO A 1 76 ? -2.326 -12.516 -11.821 1.00 96.88 76 PRO A O 1
ATOM 565 N N . VAL A 1 77 ? -1.395 -12.768 -9.787 1.00 96.69 77 VAL A N 1
ATOM 566 C CA . VAL A 1 77 ? -1.576 -14.216 -9.661 1.00 96.69 77 VAL A CA 1
ATOM 567 C C . VAL A 1 77 ? -2.545 -14.508 -8.519 1.00 96.69 77 VAL A C 1
ATOM 569 O O . VAL A 1 77 ? -2.427 -13.949 -7.428 1.00 96.69 77 VAL A O 1
ATOM 572 N N . ARG A 1 78 ? -3.516 -15.393 -8.765 1.00 96.12 78 ARG A N 1
ATOM 573 C CA . ARG A 1 78 ? -4.494 -15.818 -7.755 1.00 96.12 78 ARG A CA 1
ATOM 574 C C . ARG A 1 78 ? -3.877 -16.818 -6.777 1.00 96.12 78 ARG A C 1
ATOM 576 O O . ARG A 1 78 ? -3.222 -17.769 -7.194 1.00 96.12 78 ARG A O 1
ATOM 583 N N . MET A 1 79 ? -4.184 -16.641 -5.496 1.00 94.88 79 MET A N 1
ATOM 584 C CA . MET A 1 79 ? -3.817 -17.519 -4.387 1.00 94.88 79 MET A CA 1
ATOM 585 C C . MET A 1 79 ? -5.051 -17.765 -3.511 1.00 94.88 79 MET A C 1
ATOM 587 O O . MET A 1 79 ? -5.318 -17.035 -2.561 1.00 94.88 79 MET A O 1
ATOM 591 N N . GLY A 1 80 ? -5.861 -18.766 -3.865 1.00 92.31 80 GLY A N 1
ATOM 592 C CA . GLY A 1 80 ? -7.139 -19.006 -3.186 1.00 92.31 80 GLY A CA 1
ATOM 593 C C . GLY A 1 80 ? -8.137 -17.854 -3.379 1.00 92.31 80 GLY A C 1
ATOM 594 O O . GLY A 1 80 ? -8.474 -17.498 -4.512 1.00 92.31 80 GLY A O 1
ATOM 595 N N . ASP A 1 81 ? -8.617 -17.294 -2.268 1.00 93.31 81 ASP A N 1
ATOM 596 C CA . ASP A 1 81 ? -9.502 -16.119 -2.188 1.00 93.31 81 ASP A CA 1
ATOM 597 C C . ASP A 1 81 ? -8.742 -14.778 -2.221 1.00 93.31 81 ASP A C 1
ATOM 599 O O . ASP A 1 81 ? -9.355 -13.715 -2.119 1.00 93.31 81 ASP A O 1
ATOM 603 N N . ALA A 1 82 ? -7.419 -14.818 -2.377 1.00 97.19 82 ALA A N 1
ATOM 604 C CA . ALA A 1 82 ? -6.552 -13.655 -2.453 1.00 97.19 82 ALA A CA 1
ATOM 605 C C . ALA A 1 82 ? -5.797 -13.595 -3.786 1.00 97.19 82 ALA A C 1
ATOM 607 O O . ALA A 1 82 ? -5.817 -14.522 -4.603 1.00 97.19 82 ALA A O 1
ATOM 608 N N . CYS A 1 83 ? -5.109 -12.482 -4.003 1.00 97.88 83 CYS A N 1
ATOM 609 C CA . CYS A 1 83 ? -4.241 -12.271 -5.148 1.00 97.88 83 CYS A CA 1
ATOM 610 C C . CYS A 1 83 ? -2.919 -11.658 -4.698 1.00 97.88 83 CYS A C 1
ATOM 612 O O . CYS A 1 83 ? -2.890 -10.870 -3.756 1.00 97.88 83 CYS A O 1
ATOM 614 N N . GLN A 1 84 ? -1.847 -11.969 -5.419 1.00 97.81 84 GLN A N 1
ATOM 615 C CA . GLN A 1 84 ? -0.543 -11.334 -5.255 1.00 97.81 84 GLN A CA 1
ATOM 616 C C . GLN A 1 84 ? -0.050 -10.737 -6.566 1.00 97.81 84 GLN A C 1
ATOM 618 O O . GLN A 1 84 ? -0.459 -11.168 -7.646 1.00 97.81 84 GLN A O 1
ATOM 623 N N . ARG A 1 85 ? 0.844 -9.756 -6.469 1.00 97.62 85 ARG A N 1
ATOM 624 C CA . ARG A 1 85 ? 1.653 -9.258 -7.586 1.00 97.62 85 ARG A CA 1
ATOM 625 C C . ARG A 1 85 ? 2.911 -8.573 -7.070 1.00 97.62 85 ARG A C 1
ATOM 627 O O . ARG A 1 85 ? 2.974 -8.178 -5.904 1.00 97.62 85 ARG A O 1
ATOM 634 N N . VAL A 1 86 ? 3.868 -8.344 -7.961 1.00 98.06 86 VAL A N 1
ATOM 635 C CA . VAL A 1 86 ? 4.976 -7.424 -7.705 1.00 98.06 86 VAL A CA 1
ATOM 636 C C . VAL A 1 86 ? 4.684 -6.080 -8.363 1.00 98.06 86 VAL A C 1
ATOM 638 O O . VAL A 1 86 ? 4.193 -5.983 -9.489 1.00 98.06 86 VAL A O 1
ATOM 641 N N . ARG A 1 87 ? 4.997 -5.018 -7.630 1.00 97.38 87 ARG A N 1
ATOM 642 C CA . ARG A 1 87 ? 5.065 -3.651 -8.126 1.00 97.38 87 ARG A CA 1
ATOM 643 C C . ARG A 1 87 ? 6.519 -3.218 -8.141 1.00 97.38 87 ARG A C 1
ATOM 645 O O . ARG A 1 87 ? 7.185 -3.278 -7.113 1.00 97.38 87 ARG A O 1
ATOM 652 N N . TRP A 1 88 ? 6.975 -2.686 -9.260 1.00 97.81 88 TRP A N 1
ATOM 653 C CA . TRP A 1 88 ? 8.281 -2.056 -9.363 1.00 97.81 88 TRP A CA 1
ATOM 654 C C . TRP A 1 88 ? 8.132 -0.542 -9.283 1.00 97.81 88 TRP A C 1
ATOM 656 O O . TRP A 1 88 ? 7.481 0.058 -10.133 1.00 97.81 88 TRP A O 1
ATOM 666 N N . ASP A 1 89 ? 8.737 0.082 -8.275 1.00 95.69 89 ASP A N 1
ATOM 667 C CA . ASP A 1 89 ? 8.901 1.535 -8.236 1.00 95.69 89 ASP A CA 1
ATOM 668 C C . ASP A 1 89 ? 10.218 1.884 -8.947 1.00 95.69 89 ASP A C 1
ATOM 670 O O . ASP A 1 89 ? 11.297 1.467 -8.513 1.00 95.69 89 ASP A O 1
ATOM 674 N N . VAL A 1 90 ? 10.123 2.615 -10.058 1.00 95.06 90 VAL A N 1
ATOM 675 C CA . VAL A 1 90 ? 11.237 2.915 -10.963 1.00 95.06 90 VAL A CA 1
ATOM 676 C C . VAL A 1 90 ? 11.413 4.419 -11.089 1.00 95.06 90 VAL A C 1
ATOM 678 O O . VAL A 1 90 ? 10.475 5.116 -11.457 1.00 95.06 90 VAL A O 1
ATOM 681 N N . THR A 1 91 ? 12.629 4.907 -10.876 1.00 93.75 91 THR A N 1
ATOM 682 C CA . THR A 1 91 ? 13.005 6.283 -11.213 1.00 93.75 91 THR A CA 1
ATOM 683 C C . THR A 1 91 ? 13.874 6.244 -12.467 1.00 93.75 91 THR A C 1
ATOM 685 O O . THR A 1 91 ? 14.940 5.618 -12.478 1.00 93.75 91 THR A O 1
ATOM 688 N N . ALA A 1 92 ? 13.442 6.917 -13.530 1.00 91.38 92 ALA A N 1
ATOM 689 C CA . ALA A 1 92 ? 14.126 6.964 -14.817 1.00 91.38 92 ALA A CA 1
ATOM 690 C C . ALA A 1 92 ? 14.541 8.394 -15.179 1.00 91.38 92 ALA A C 1
ATOM 692 O O . ALA A 1 92 ? 13.789 9.340 -14.971 1.00 91.38 92 ALA A O 1
ATOM 693 N N . GLY A 1 93 ? 15.740 8.551 -15.737 1.00 89.88 93 GLY A N 1
ATOM 694 C CA . GLY A 1 93 ? 16.173 9.788 -16.378 1.00 89.88 93 GLY A CA 1
ATOM 695 C C . GLY A 1 93 ? 15.703 9.846 -17.827 1.00 89.88 93 GLY A C 1
ATOM 696 O O . GLY A 1 93 ? 15.636 8.811 -18.491 1.00 89.88 93 GLY A O 1
ATOM 697 N N . ILE A 1 94 ? 15.405 11.056 -18.298 1.00 82.94 94 ILE A N 1
ATOM 698 C CA . ILE A 1 94 ? 14.906 11.335 -19.656 1.00 82.94 94 ILE A CA 1
ATOM 699 C C . ILE A 1 94 ? 15.787 12.324 -20.441 1.00 82.94 94 ILE A C 1
ATOM 701 O O . ILE A 1 94 ? 15.539 12.546 -21.620 1.00 82.94 94 ILE A O 1
ATOM 705 N N . SER A 1 95 ? 16.832 12.889 -19.822 1.00 73.12 95 SER A N 1
ATOM 706 C CA . SER A 1 95 ? 17.655 13.961 -20.413 1.00 73.12 95 SER A CA 1
ATOM 707 C C . SER A 1 95 ? 18.424 13.557 -21.677 1.00 73.12 95 SER A C 1
ATOM 709 O O . SER A 1 95 ? 18.560 14.366 -22.584 1.00 73.12 95 SER A O 1
ATOM 711 N N . ASP A 1 96 ? 18.900 12.312 -21.751 1.00 66.00 96 ASP A N 1
ATOM 712 C CA . ASP A 1 96 ? 19.711 11.789 -22.865 1.00 66.00 96 ASP A CA 1
ATOM 713 C C . ASP A 1 96 ? 19.159 10.442 -23.368 1.00 66.00 96 ASP A C 1
ATOM 715 O O . ASP A 1 96 ? 19.899 9.542 -23.768 1.00 66.00 96 ASP A O 1
ATOM 719 N N . GLY A 1 97 ? 17.834 10.286 -23.290 1.00 72.44 97 GLY A N 1
ATOM 720 C CA . GLY A 1 97 ? 17.127 9.025 -23.506 1.00 72.44 97 GLY A CA 1
ATOM 721 C C . GLY A 1 97 ? 16.721 8.335 -22.202 1.00 72.44 97 GLY A C 1
ATOM 722 O O . GLY A 1 97 ? 17.166 8.700 -21.109 1.00 72.44 97 GLY A O 1
ATOM 723 N N . LEU A 1 98 ? 15.835 7.339 -22.320 1.00 80.06 98 LEU A N 1
ATOM 724 C CA . LEU A 1 98 ? 15.283 6.638 -21.163 1.00 80.06 98 LEU A CA 1
ATOM 725 C C . LEU A 1 98 ? 16.362 5.780 -20.499 1.00 80.06 98 LEU A C 1
ATOM 727 O O . LEU A 1 98 ? 16.843 4.808 -21.079 1.00 80.06 98 LEU A O 1
ATOM 731 N N . SER A 1 99 ? 16.723 6.127 -19.267 1.00 84.50 99 SER A N 1
ATOM 732 C CA . SER A 1 99 ? 17.695 5.370 -18.477 1.00 84.50 99 SER A CA 1
ATOM 733 C C . SER A 1 99 ? 17.196 5.147 -17.059 1.00 84.50 99 SER A C 1
ATOM 735 O O . SER A 1 99 ? 16.907 6.089 -16.323 1.00 84.50 99 SER A O 1
ATOM 737 N N . THR A 1 100 ? 17.120 3.889 -16.640 1.00 91.00 100 THR A N 1
ATOM 738 C CA . THR A 1 100 ? 16.728 3.544 -15.272 1.00 91.00 100 THR A CA 1
ATOM 739 C C . THR A 1 100 ? 17.823 3.939 -14.290 1.00 91.00 100 THR A C 1
ATOM 741 O O . THR A 1 100 ? 18.956 3.468 -14.381 1.00 91.00 100 THR A O 1
ATOM 744 N N . ARG A 1 101 ? 17.487 4.807 -13.332 1.00 92.31 101 ARG A N 1
ATOM 745 C CA . ARG A 1 101 ? 18.385 5.221 -12.244 1.00 92.31 101 ARG A CA 1
ATOM 746 C C . ARG A 1 101 ? 18.225 4.335 -11.023 1.00 92.31 101 ARG A C 1
ATOM 748 O O . ARG A 1 101 ? 19.216 3.977 -10.394 1.00 92.31 101 ARG A O 1
ATOM 755 N N . SER A 1 102 ? 16.991 3.963 -10.712 1.00 93.81 102 SER A N 1
ATOM 756 C CA . SER A 1 102 ? 16.672 3.034 -9.637 1.00 93.81 102 SER A CA 1
ATOM 757 C C . SER A 1 102 ? 15.429 2.225 -9.992 1.00 93.81 102 SER A C 1
ATOM 759 O O . SER A 1 102 ? 14.577 2.673 -10.756 1.00 93.81 102 SER A O 1
ATOM 761 N N . ALA A 1 103 ? 15.358 1.010 -9.458 1.00 95.69 103 ALA A N 1
ATOM 762 C CA . ALA A 1 103 ? 14.211 0.126 -9.594 1.00 95.69 103 ALA A CA 1
ATOM 763 C C . ALA A 1 103 ? 14.149 -0.768 -8.357 1.00 95.69 103 ALA A C 1
ATOM 765 O O . ALA A 1 103 ? 15.123 -1.465 -8.058 1.00 95.69 103 ALA A O 1
ATOM 766 N N . TYR A 1 104 ? 13.020 -0.739 -7.655 1.00 95.38 104 TYR A N 1
ATOM 767 C CA . TYR A 1 104 ? 12.798 -1.514 -6.438 1.00 95.38 104 TYR A CA 1
ATOM 768 C C . TYR A 1 104 ? 11.498 -2.302 -6.551 1.00 95.38 104 TYR A C 1
ATOM 770 O O . TYR A 1 104 ? 10.437 -1.718 -6.774 1.00 95.38 104 TYR A O 1
ATOM 778 N N . ALA A 1 105 ? 11.589 -3.617 -6.379 1.00 97.00 105 ALA A N 1
ATOM 779 C CA . ALA A 1 105 ? 10.429 -4.492 -6.307 1.00 97.00 105 ALA A CA 1
ATOM 780 C C . ALA A 1 105 ? 9.763 -4.382 -4.933 1.00 97.00 105 ALA A C 1
ATOM 782 O O . ALA A 1 105 ? 10.435 -4.346 -3.902 1.00 97.00 105 ALA A O 1
ATOM 783 N N . ARG A 1 106 ? 8.434 -4.372 -4.920 1.00 96.94 106 ARG A N 1
ATOM 784 C CA . ARG A 1 106 ? 7.610 -4.478 -3.720 1.00 96.94 106 ARG A CA 1
ATOM 785 C C . ARG A 1 106 ? 6.533 -5.520 -3.936 1.00 96.94 106 ARG A C 1
ATOM 787 O O . ARG A 1 106 ? 5.816 -5.474 -4.936 1.00 96.94 106 ARG A O 1
ATOM 794 N N . ARG A 1 107 ? 6.389 -6.421 -2.971 1.00 97.94 107 ARG A N 1
ATOM 795 C CA . ARG A 1 107 ? 5.295 -7.389 -2.964 1.00 97.94 107 ARG A CA 1
ATOM 796 C C . ARG A 1 107 ? 3.995 -6.707 -2.578 1.00 97.94 107 ARG A C 1
ATOM 798 O O . ARG A 1 107 ? 3.973 -5.821 -1.718 1.00 97.94 107 ARG A O 1
ATOM 805 N N . GLN A 1 108 ? 2.919 -7.105 -3.237 1.00 98.25 108 GLN A N 1
ATOM 806 C CA . GLN A 1 108 ? 1.582 -6.632 -2.939 1.00 98.25 108 GLN A CA 1
ATOM 807 C C . GLN A 1 108 ? 0.606 -7.798 -2.890 1.00 98.25 108 GLN A C 1
ATOM 809 O O . GLN A 1 108 ? 0.668 -8.698 -3.727 1.00 98.25 108 GLN A O 1
ATOM 814 N N . VAL A 1 109 ? -0.347 -7.719 -1.966 1.00 98.25 109 VAL A N 1
ATOM 815 C CA . VAL A 1 109 ? -1.431 -8.693 -1.819 1.00 98.25 109 VAL A CA 1
ATOM 816 C C . VAL A 1 109 ? -2.777 -7.989 -1.728 1.00 98.25 109 VAL A C 1
ATOM 818 O O . VAL A 1 109 ? -2.859 -6.844 -1.286 1.00 98.25 109 VAL A O 1
ATOM 821 N N . ALA A 1 110 ? -3.831 -8.676 -2.146 1.00 97.50 110 ALA A N 1
ATOM 822 C CA . ALA A 1 110 ? -5.206 -8.199 -2.090 1.00 97.50 110 ALA A CA 1
ATOM 823 C C . ALA A 1 110 ? -6.149 -9.343 -1.706 1.00 97.50 110 ALA A C 1
ATOM 825 O O . ALA A 1 110 ? -5.907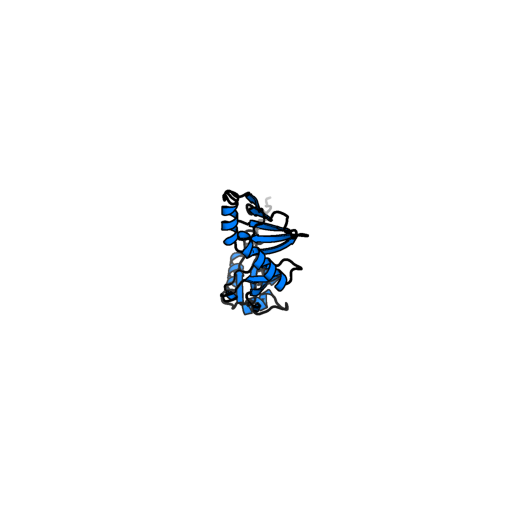 -10.496 -2.073 1.00 97.50 110 ALA A O 1
ATOM 826 N N . LEU A 1 111 ? -7.251 -9.025 -1.026 1.00 95.56 111 LEU A N 1
ATOM 827 C CA . LEU A 1 111 ? -8.390 -9.940 -0.919 1.00 95.56 111 LEU A CA 1
ATOM 828 C C . LEU A 1 111 ? -9.234 -9.807 -2.187 1.00 95.56 111 LEU A C 1
ATOM 830 O O . LEU A 1 111 ? -9.536 -8.695 -2.609 1.00 95.56 111 LEU A O 1
ATOM 834 N N . ALA A 1 112 ? -9.610 -10.929 -2.796 1.00 91.94 112 ALA A N 1
ATOM 835 C CA . ALA A 1 112 ? -10.406 -10.952 -4.022 1.00 91.94 112 ALA A CA 1
ATOM 836 C C . ALA A 1 112 ? -11.261 -12.234 -4.100 1.00 91.94 112 ALA A C 1
ATOM 838 O O . ALA A 1 112 ? -11.079 -13.063 -5.007 1.00 91.94 112 ALA A O 1
ATOM 839 N N . PRO A 1 113 ? -12.188 -12.442 -3.142 1.00 84.62 113 PRO A N 1
ATOM 840 C CA . PRO A 1 113 ? -12.957 -13.683 -3.058 1.00 84.62 113 PRO A CA 1
ATOM 841 C C . PRO A 1 113 ? -13.896 -13.875 -4.256 1.00 84.62 113 PRO A C 1
ATOM 843 O O . PRO A 1 113 ? -14.151 -15.010 -4.653 1.00 84.62 113 PRO A O 1
ATOM 846 N N . ALA A 1 114 ? -14.391 -12.780 -4.840 1.00 86.56 114 ALA A N 1
ATOM 847 C CA . ALA A 1 114 ? -15.318 -12.798 -5.972 1.00 86.56 114 ALA A CA 1
ATOM 848 C C . ALA A 1 114 ? -14.803 -12.031 -7.202 1.00 86.56 114 ALA A C 1
ATOM 850 O O . ALA A 1 114 ? -15.213 -12.339 -8.321 1.00 86.56 114 ALA A O 1
ATOM 851 N N . ASP A 1 115 ? -13.893 -11.073 -7.011 1.00 85.44 115 ASP A N 1
ATOM 852 C CA . ASP A 1 115 ? -13.430 -10.192 -8.081 1.00 85.44 115 ASP A CA 1
ATOM 853 C C . ASP A 1 115 ? -12.215 -10.766 -8.829 1.00 85.44 115 ASP A C 1
ATOM 855 O O . ASP A 1 115 ? -11.384 -11.470 -8.237 1.00 85.44 115 ASP A O 1
ATOM 859 N N . PRO A 1 116 ? -12.069 -10.482 -10.137 1.00 92.44 116 PRO A N 1
ATOM 860 C CA . PRO A 1 116 ? -10.821 -10.710 -10.856 1.00 92.44 116 PRO A CA 1
ATOM 861 C C . PRO A 1 116 ? -9.647 -9.991 -10.179 1.00 92.44 116 PRO A C 1
ATOM 863 O O . PRO A 1 116 ? -9.777 -8.846 -9.752 1.00 92.44 116 PRO A O 1
ATOM 866 N N . CYS A 1 117 ? -8.477 -10.638 -10.124 1.00 95.00 117 CYS A N 1
ATOM 867 C CA . CYS A 1 117 ? -7.310 -10.081 -9.430 1.00 95.00 117 CYS A CA 1
ATOM 868 C C . CYS A 1 117 ? -6.857 -8.725 -9.988 1.00 95.00 117 CYS A C 1
ATOM 870 O O . CYS A 1 117 ? -6.293 -7.923 -9.262 1.00 95.00 117 CYS A O 1
ATOM 872 N N . GLU A 1 118 ? -7.109 -8.455 -11.267 1.00 91.62 118 GLU A N 1
ATOM 873 C CA . GLU A 1 118 ? -6.783 -7.180 -11.914 1.00 91.62 118 GLU A CA 1
ATOM 874 C C . GLU A 1 118 ? -7.522 -5.969 -11.319 1.00 91.62 118 GLU A C 1
ATOM 876 O O . GLU A 1 118 ? -7.018 -4.856 -11.424 1.00 91.62 118 GLU A O 1
ATOM 881 N N . PHE A 1 119 ? -8.663 -6.181 -10.652 1.00 89.94 119 PHE A N 1
ATOM 882 C CA . PHE A 1 119 ? -9.479 -5.117 -10.053 1.00 89.94 119 PHE A CA 1
ATOM 883 C C . PHE A 1 119 ? -9.414 -5.080 -8.523 1.00 89.94 119 PHE A C 1
ATOM 885 O O . PHE A 1 119 ? -10.142 -4.311 -7.902 1.00 89.94 119 PHE A O 1
ATOM 892 N N . ALA A 1 120 ? -8.587 -5.926 -7.907 1.00 93.75 120 ALA A N 1
ATOM 893 C CA . ALA A 1 120 ? -8.509 -6.016 -6.458 1.00 93.75 120 ALA A CA 1
ATOM 894 C C . ALA A 1 120 ? -7.726 -4.839 -5.849 1.00 93.75 120 ALA A C 1
ATOM 896 O O . ALA A 1 120 ? -6.797 -4.299 -6.455 1.00 93.75 120 ALA A O 1
ATOM 897 N N . ASP A 1 121 ? -8.062 -4.484 -4.611 1.00 92.69 121 ASP A N 1
ATOM 898 C CA . ASP A 1 121 ? -7.370 -3.439 -3.861 1.00 92.69 121 ASP A CA 1
ATOM 899 C C . ASP A 1 121 ? -6.091 -3.982 -3.206 1.00 92.69 121 ASP A C 1
ATOM 901 O O . ASP A 1 121 ? -6.124 -4.690 -2.196 1.00 92.69 121 ASP A O 1
ATOM 905 N N . TYR A 1 122 ? -4.942 -3.650 -3.794 1.00 95.81 122 TYR A N 1
ATOM 906 C CA . TYR A 1 122 ? -3.639 -4.155 -3.362 1.00 95.81 122 TYR A CA 1
ATOM 907 C C . TYR A 1 122 ? -3.007 -3.340 -2.232 1.00 95.81 122 TYR A C 1
ATOM 909 O O . TYR A 1 122 ? -2.675 -2.163 -2.400 1.00 95.81 122 TYR A O 1
ATOM 917 N N . ALA A 1 123 ? -2.690 -4.024 -1.133 1.00 96.69 123 ALA A N 1
ATOM 918 C CA . ALA A 1 123 ? -1.835 -3.523 -0.070 1.00 96.69 123 ALA A CA 1
ATOM 919 C C . ALA A 1 123 ? -0.373 -3.925 -0.314 1.00 96.69 123 ALA A C 1
ATOM 921 O O . ALA A 1 123 ? -0.064 -5.062 -0.669 1.00 96.69 123 ALA A O 1
ATOM 922 N N . THR A 1 124 ? 0.550 -2.990 -0.100 1.00 97.25 124 THR A N 1
ATOM 923 C CA . THR A 1 124 ? 1.994 -3.240 -0.210 1.00 97.25 124 THR A CA 1
ATOM 924 C C . THR A 1 124 ? 2.533 -3.873 1.069 1.00 97.25 124 THR A C 1
ATOM 926 O O . THR A 1 124 ? 2.289 -3.353 2.158 1.00 97.25 124 THR A O 1
ATOM 929 N N . LEU A 1 125 ? 3.312 -4.943 0.951 1.00 97.81 125 LEU A N 1
ATOM 930 C CA . LEU A 1 125 ? 3.964 -5.590 2.088 1.00 97.81 125 LEU A CA 1
ATOM 931 C C . LEU A 1 125 ? 5.315 -4.935 2.388 1.00 97.81 125 LEU A C 1
ATOM 933 O O . LEU A 1 125 ? 6.070 -4.588 1.478 1.00 97.81 125 LEU A O 1
ATOM 937 N N . ALA A 1 126 ? 5.613 -4.738 3.671 1.00 95.25 126 ALA A N 1
ATOM 938 C CA . ALA A 1 126 ? 6.963 -4.421 4.117 1.00 95.25 126 ALA A CA 1
ATOM 939 C C . ALA A 1 126 ? 7.881 -5.650 4.028 1.00 95.25 126 ALA A C 1
ATOM 941 O O . ALA A 1 126 ? 7.417 -6.793 4.010 1.00 95.25 126 ALA A O 1
ATOM 942 N N . ASP A 1 127 ? 9.188 -5.399 4.010 1.00 91.06 127 ASP A N 1
ATOM 943 C CA . ASP A 1 127 ? 10.199 -6.452 3.961 1.00 91.06 127 ASP A CA 1
ATOM 944 C C . ASP A 1 127 ? 10.041 -7.429 5.138 1.00 91.06 127 ASP A C 1
ATOM 946 O O . ASP A 1 127 ? 9.772 -7.026 6.271 1.00 91.06 127 ASP A O 1
ATOM 950 N N . GLY A 1 128 ? 10.216 -8.723 4.862 1.00 92.25 128 GLY A N 1
ATOM 951 C CA . GLY A 1 128 ? 10.109 -9.790 5.861 1.00 92.25 128 GLY A CA 1
ATOM 952 C C . GLY A 1 128 ? 8.689 -10.292 6.151 1.00 92.25 128 GLY A C 1
ATOM 953 O O . GLY A 1 128 ? 8.545 -11.181 6.985 1.00 92.25 128 GLY A O 1
ATOM 954 N N . ILE A 1 129 ? 7.656 -9.763 5.482 1.00 95.94 129 ILE A N 1
ATOM 955 C CA . ILE A 1 129 ? 6.292 -10.318 5.521 1.00 95.94 129 ILE A CA 1
ATOM 956 C C . ILE A 1 129 ? 6.060 -11.144 4.265 1.00 95.94 129 ILE A C 1
ATOM 958 O O . ILE A 1 129 ? 6.073 -10.584 3.169 1.00 95.94 129 ILE A O 1
ATOM 962 N N . GLU A 1 130 ? 5.841 -12.447 4.427 1.00 95.94 130 GLU A N 1
ATOM 963 C CA . GLU A 1 130 ? 5.522 -13.350 3.316 1.00 95.94 130 GLU A CA 1
ATOM 964 C C . GLU A 1 130 ? 4.097 -13.154 2.793 1.00 95.94 130 GLU A C 1
ATOM 966 O O . GLU A 1 130 ? 3.240 -12.624 3.500 1.00 95.94 130 GLU A O 1
ATOM 971 N N . ASP A 1 131 ? 3.831 -13.570 1.555 1.00 96.62 131 ASP A N 1
ATOM 972 C CA . ASP A 1 131 ? 2.572 -13.254 0.877 1.00 96.62 131 ASP A CA 1
ATOM 973 C C . ASP A 1 131 ? 1.360 -13.855 1.605 1.00 96.62 131 ASP A C 1
ATOM 975 O O . ASP A 1 131 ? 0.384 -13.147 1.861 1.00 96.62 131 ASP A O 1
ATOM 979 N N . GLU A 1 132 ? 1.439 -15.110 2.061 1.00 96.06 132 GLU A N 1
ATOM 980 C CA . GLU A 1 132 ? 0.376 -15.735 2.858 1.00 96.06 132 GLU A CA 1
ATOM 981 C C . GLU A 1 132 ? 0.163 -15.018 4.196 1.00 96.06 132 GLU A C 1
ATOM 983 O O . GLU A 1 132 ? -0.975 -14.795 4.608 1.00 96.06 132 GLU A O 1
ATOM 988 N N . GLN A 1 133 ? 1.247 -14.600 4.860 1.00 95.62 133 GLN A N 1
ATOM 989 C CA . GLN A 1 133 ? 1.154 -13.822 6.099 1.00 95.62 133 GLN A CA 1
ATOM 990 C C . GLN A 1 133 ? 0.481 -12.471 5.837 1.00 95.62 133 GLN A C 1
ATOM 992 O O . GLN A 1 133 ? -0.396 -12.058 6.591 1.00 95.62 133 GLN A O 1
ATOM 997 N N . GLY A 1 134 ? 0.854 -11.799 4.747 1.00 96.31 134 GLY A N 1
ATOM 998 C CA . GLY A 1 134 ? 0.253 -10.545 4.313 1.00 96.31 134 GLY A CA 1
ATOM 999 C C . GLY A 1 134 ? -1.249 -10.670 4.068 1.00 96.31 134 GLY A C 1
ATOM 1000 O O . GLY A 1 134 ? -2.011 -9.798 4.486 1.00 96.31 134 GLY A O 1
ATOM 1001 N N . VAL A 1 135 ? -1.685 -11.770 3.450 1.00 96.75 135 VAL A N 1
ATOM 1002 C CA . VAL A 1 135 ? -3.107 -12.064 3.233 1.00 96.75 135 VAL A CA 1
ATOM 1003 C C . VAL A 1 135 ? -3.848 -12.244 4.562 1.00 96.75 135 VAL A C 1
ATOM 1005 O O . VAL A 1 135 ? -4.906 -11.639 4.738 1.00 96.75 135 VAL A O 1
ATOM 1008 N N . GLU A 1 136 ? -3.304 -12.997 5.525 1.00 95.44 136 GLU A N 1
ATOM 1009 C CA . GLU A 1 136 ? -3.934 -13.141 6.851 1.00 95.44 136 GLU A CA 1
ATOM 1010 C C . GLU A 1 136 ? -4.041 -11.801 7.592 1.00 95.44 136 GLU A C 1
ATOM 1012 O O . GLU A 1 136 ? -5.091 -11.468 8.149 1.00 95.44 136 GLU A O 1
ATOM 1017 N N . LEU A 1 137 ? -2.981 -10.987 7.547 1.00 94.94 137 LEU A N 1
ATOM 1018 C CA . LEU A 1 137 ? -2.986 -9.648 8.138 1.00 94.94 137 LEU A CA 1
ATOM 1019 C C . LEU A 1 137 ? -4.021 -8.736 7.468 1.00 94.94 137 LEU A C 1
ATOM 1021 O O . LEU A 1 137 ? -4.676 -7.947 8.152 1.00 94.94 137 LEU A O 1
ATOM 1025 N N . LEU A 1 138 ? -4.216 -8.862 6.154 1.00 94.75 138 LEU A N 1
ATOM 1026 C CA . LEU A 1 138 ? -5.232 -8.111 5.423 1.00 94.75 138 LEU A CA 1
ATOM 1027 C C . LEU A 1 138 ? -6.656 -8.577 5.773 1.00 94.75 138 LEU A C 1
ATOM 1029 O O . LEU A 1 138 ? -7.540 -7.734 5.939 1.00 94.75 138 LEU A O 1
ATOM 1033 N N . ARG A 1 139 ? -6.887 -9.886 5.968 1.00 94.00 139 ARG A N 1
ATOM 1034 C CA . ARG A 1 139 ? -8.179 -10.399 6.470 1.00 94.00 139 ARG A CA 1
ATOM 1035 C C . ARG A 1 139 ? -8.487 -9.840 7.854 1.00 94.00 139 ARG A C 1
ATOM 1037 O O . ARG A 1 139 ? -9.565 -9.280 8.050 1.00 94.00 139 ARG A O 1
ATOM 1044 N N . MET A 1 140 ? -7.525 -9.899 8.775 1.00 92.06 140 MET A N 1
ATOM 1045 C CA . MET A 1 140 ? -7.649 -9.278 10.097 1.00 92.06 140 MET A CA 1
ATOM 1046 C C . MET A 1 140 ? -7.978 -7.782 9.980 1.00 92.06 140 MET A C 1
ATOM 1048 O O . MET A 1 140 ? -8.903 -7.311 10.640 1.00 92.06 140 MET A O 1
ATOM 1052 N N . ALA A 1 141 ? -7.269 -7.046 9.116 1.00 90.94 141 ALA A N 1
ATOM 1053 C CA . ALA A 1 141 ? -7.502 -5.621 8.893 1.00 90.94 141 ALA A CA 1
ATOM 1054 C C . ALA A 1 141 ? -8.933 -5.333 8.402 1.00 90.94 141 ALA A C 1
ATOM 1056 O O . ALA A 1 141 ? -9.605 -4.450 8.933 1.00 90.94 141 ALA A O 1
ATOM 1057 N N . SER A 1 142 ? -9.435 -6.117 7.442 1.00 90.38 142 SER A N 1
ATOM 1058 C CA . SER A 1 142 ? -10.799 -5.967 6.913 1.00 90.38 142 SER A CA 1
ATOM 1059 C C . SER A 1 142 ? -11.886 -6.210 7.973 1.00 90.38 142 SER A C 1
ATOM 1061 O O . SER A 1 142 ? -12.949 -5.586 7.942 1.00 90.38 142 SER A O 1
ATOM 1063 N N . ALA A 1 143 ? -11.591 -7.049 8.970 1.00 92.38 143 ALA A N 1
ATOM 1064 C CA . ALA A 1 143 ? -12.494 -7.403 10.061 1.00 92.38 143 ALA A CA 1
ATOM 1065 C C . ALA A 1 143 ? -12.347 -6.512 11.312 1.00 92.38 143 ALA A C 1
ATOM 1067 O O . ALA A 1 143 ? -13.055 -6.719 12.297 1.00 92.38 143 ALA A O 1
ATOM 1068 N N . LEU A 1 144 ? -11.476 -5.491 11.302 1.00 90.81 144 LEU A N 1
ATOM 1069 C CA . LEU A 1 144 ? -11.216 -4.640 12.479 1.00 90.81 144 LEU A CA 1
ATOM 1070 C C . LEU A 1 144 ? -12.484 -4.027 13.079 1.00 90.81 144 LEU A C 1
ATOM 1072 O O . LEU A 1 144 ? -12.625 -3.938 14.300 1.00 90.81 144 LEU A O 1
ATOM 1076 N N . HIS A 1 145 ? -13.419 -3.633 12.220 1.00 90.56 145 HIS A N 1
ATOM 1077 C CA . HIS A 1 145 ? -14.688 -3.034 12.616 1.00 90.56 145 HIS A CA 1
ATOM 1078 C C . HIS A 1 145 ? -15.580 -3.971 13.448 1.00 90.56 145 HIS A C 1
ATOM 1080 O O . HIS A 1 145 ? -16.387 -3.487 14.242 1.00 90.56 145 HIS A O 1
ATOM 1086 N N . GLU A 1 146 ? -15.405 -5.286 13.311 1.00 91.56 146 GLU A N 1
ATOM 1087 C CA . GLU A 1 146 ? -16.164 -6.325 14.019 1.00 91.56 146 GLU A CA 1
ATOM 1088 C C . GLU A 1 146 ? -15.503 -6.743 15.339 1.00 91.56 146 GLU A C 1
ATOM 1090 O O . GLU A 1 146 ? -16.109 -7.443 16.152 1.00 91.56 146 GLU A O 1
ATOM 1095 N N . THR A 1 147 ? -14.261 -6.316 15.581 1.00 87.62 147 THR A N 1
ATOM 1096 C CA . THR A 1 147 ? -13.522 -6.708 16.785 1.00 87.62 147 THR A 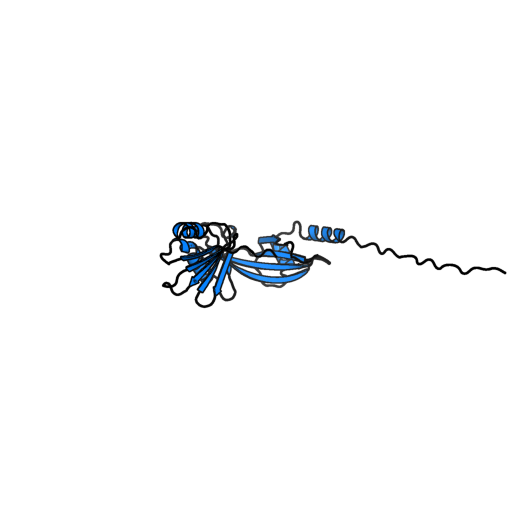CA 1
ATOM 1097 C C . THR A 1 147 ? -14.193 -6.165 18.048 1.00 87.62 147 THR A C 1
ATOM 1099 O O . THR A 1 147 ? -14.582 -5.008 18.110 1.00 87.62 147 THR A O 1
ATOM 1102 N N . GLY A 1 148 ? -14.277 -6.953 19.120 1.00 88.19 148 GLY A N 1
ATOM 1103 C CA . GLY A 1 148 ? -14.720 -6.450 20.432 1.00 88.19 148 GLY A CA 1
ATOM 1104 C C . GLY A 1 148 ? -13.652 -5.645 21.189 1.00 88.19 148 GLY A C 1
ATOM 1105 O O . GLY A 1 148 ? -13.880 -5.248 22.330 1.00 88.19 148 GLY A O 1
ATOM 1106 N N . ARG A 1 149 ? -12.469 -5.449 20.591 1.00 92.44 149 ARG A N 1
ATOM 1107 C CA . ARG A 1 149 ? -11.300 -4.846 21.244 1.00 92.44 149 ARG A CA 1
ATOM 1108 C C . ARG A 1 149 ? -11.499 -3.337 21.445 1.00 92.44 149 ARG A C 1
ATOM 1110 O O . ARG A 1 149 ? -12.050 -2.693 20.548 1.00 92.44 149 ARG A O 1
ATOM 1117 N N . PRO A 1 150 ? -11.055 -2.757 22.578 1.00 92.88 150 PRO A N 1
ATOM 1118 C CA . PRO A 1 150 ? -11.079 -1.310 22.780 1.00 92.88 150 PRO A CA 1
ATOM 1119 C C . PRO A 1 150 ? -10.265 -0.577 21.707 1.00 92.88 150 PRO A C 1
ATOM 1121 O O . PRO A 1 150 ? -9.211 -1.065 21.293 1.00 92.88 150 PRO A O 1
ATOM 1124 N N . LEU A 1 151 ? -10.744 0.595 21.284 1.00 95.00 151 LEU A N 1
ATOM 1125 C CA . LEU A 1 151 ? -10.060 1.455 20.319 1.00 95.00 151 LEU A CA 1
ATOM 1126 C C . LEU A 1 151 ? -9.508 2.701 21.019 1.00 95.00 151 LEU A C 1
ATOM 1128 O O . LEU A 1 151 ? -10.234 3.403 21.723 1.00 95.00 151 LEU A O 1
ATOM 1132 N N . GLU A 1 152 ? -8.235 2.998 20.783 1.00 95.88 152 GLU A N 1
ATOM 1133 C CA . GLU A 1 152 ? -7.606 4.273 21.126 1.00 95.88 152 GLU A CA 1
ATOM 1134 C C . GLU A 1 152 ? -7.483 5.108 19.854 1.00 95.88 152 GLU A C 1
ATOM 1136 O O . GLU A 1 152 ? -6.888 4.662 18.878 1.00 95.88 152 GLU A O 1
ATOM 1141 N N . CYS A 1 153 ? -8.063 6.309 19.838 1.00 95.62 153 CYS A N 1
ATOM 1142 C CA . CYS A 1 153 ? -8.166 7.111 18.621 1.00 95.62 153 CYS A CA 1
ATOM 1143 C C . CYS A 1 153 ? -7.469 8.466 18.761 1.00 95.62 153 CYS A C 1
ATOM 1145 O O . CYS A 1 153 ? -7.723 9.203 19.715 1.00 95.62 153 CYS A O 1
ATOM 1147 N N . GLY A 1 154 ? -6.640 8.805 17.773 1.00 94.44 154 GLY A N 1
ATOM 1148 C CA . GLY A 1 154 ? -6.100 10.143 17.548 1.00 94.44 154 GLY A CA 1
ATOM 1149 C C . GLY A 1 154 ? -6.436 10.634 16.140 1.00 94.44 154 GLY A C 1
ATOM 1150 O O . GLY A 1 154 ? -6.198 9.930 15.162 1.00 94.44 154 GLY A O 1
ATOM 1151 N N . ASP A 1 155 ? -6.980 11.844 16.023 1.00 91.06 155 ASP A N 1
ATOM 1152 C CA . ASP A 1 155 ? -7.250 12.486 14.734 1.00 91.06 155 ASP A CA 1
ATOM 1153 C C . ASP A 1 155 ? -6.609 13.874 14.720 1.00 91.06 155 ASP A C 1
ATOM 1155 O O . ASP A 1 155 ? -7.053 14.789 15.412 1.00 91.06 155 ASP A O 1
ATOM 1159 N N . GLU A 1 156 ? -5.530 14.014 13.953 1.00 88.56 156 GLU A N 1
ATOM 1160 C CA . GLU A 1 156 ? -4.877 15.301 13.692 1.00 88.56 156 GLU A CA 1
ATOM 1161 C C . GLU A 1 156 ? -5.558 16.052 12.537 1.00 88.56 156 GLU A C 1
ATOM 1163 O O . GLU A 1 156 ? -5.209 17.193 12.230 1.00 88.56 156 GLU A O 1
ATOM 1168 N N . THR A 1 157 ? -6.524 15.415 11.873 1.00 80.88 157 THR A N 1
ATOM 1169 C CA . THR A 1 157 ? -7.322 16.011 10.808 1.00 80.88 157 THR A CA 1
ATOM 1170 C C . THR A 1 157 ? -8.657 16.495 11.376 1.00 80.88 157 THR A C 1
ATOM 1172 O O . THR A 1 157 ? -9.167 15.974 12.363 1.00 80.88 157 THR A O 1
ATOM 1175 N N . ALA A 1 158 ? -9.277 17.500 10.760 1.00 82.25 158 ALA A N 1
ATOM 1176 C CA . ALA A 1 158 ? -10.608 17.968 11.164 1.00 82.25 158 ALA A CA 1
ATOM 1177 C C . ALA A 1 158 ? -11.737 17.018 10.683 1.00 82.25 158 ALA A C 1
ATOM 1179 O O . ALA A 1 158 ? -12.785 17.488 10.247 1.00 82.25 158 ALA A O 1
ATOM 1180 N N . SER A 1 159 ? -11.507 15.694 10.674 1.00 82.25 159 SER A N 1
ATOM 1181 C CA . SER A 1 159 ? -12.370 14.698 10.010 1.00 82.25 159 SER A CA 1
ATOM 1182 C C . SER A 1 159 ? -13.422 14.044 10.913 1.00 82.25 159 SER A C 1
ATOM 1184 O O . SER A 1 159 ? -14.172 13.177 10.458 1.00 82.25 159 SER A O 1
ATOM 1186 N N . ASP A 1 160 ? -13.478 14.448 12.186 1.00 88.25 160 ASP A N 1
ATOM 1187 C CA . ASP A 1 160 ? -14.333 13.863 13.224 1.00 88.25 160 ASP A CA 1
ATOM 1188 C C . ASP A 1 160 ? -14.169 12.333 13.366 1.00 88.25 160 ASP A C 1
ATOM 1190 O O . ASP A 1 160 ? -15.072 11.653 13.863 1.00 88.25 160 ASP A O 1
ATOM 1194 N N . LEU A 1 161 ? -13.026 11.754 12.960 1.00 90.38 161 LEU A N 1
ATOM 1195 C CA . LEU A 1 161 ? -12.816 10.298 12.968 1.00 90.38 161 LEU A CA 1
ATOM 1196 C C . LEU A 1 161 ? -13.028 9.713 14.371 1.00 90.38 161 LEU A C 1
ATOM 1198 O O . LEU A 1 161 ? -13.687 8.686 14.533 1.00 90.38 161 LEU A O 1
ATOM 1202 N N . CYS A 1 162 ? -12.524 10.409 15.389 1.00 93.12 162 CYS A N 1
ATOM 1203 C CA . CYS A 1 162 ? -12.585 9.987 16.787 1.00 93.12 162 CYS A CA 1
ATOM 1204 C C . CYS A 1 162 ? -13.866 10.421 17.517 1.00 93.12 162 CYS A C 1
ATOM 1206 O O . CYS A 1 162 ? -13.894 10.445 18.746 1.00 93.12 162 CYS A O 1
ATOM 1208 N N . ARG A 1 163 ? -14.939 10.779 16.795 1.00 91.50 163 ARG A N 1
ATOM 1209 C CA . ARG A 1 163 ? -16.174 11.293 17.410 1.00 91.50 163 ARG A CA 1
ATOM 1210 C C . ARG A 1 163 ? -16.834 10.291 18.358 1.00 91.50 163 ARG A C 1
ATOM 1212 O O . ARG A 1 163 ? -17.258 10.665 19.447 1.00 91.50 163 ARG A O 1
ATOM 1219 N N . THR A 1 164 ? -16.976 9.037 17.930 1.00 92.00 164 THR A N 1
ATOM 1220 C CA . THR A 1 164 ? -17.496 7.930 18.750 1.00 92.00 164 THR A CA 1
ATOM 1221 C C . THR A 1 164 ? -16.876 6.611 18.303 1.00 92.00 164 THR A C 1
ATOM 1223 O O . THR A 1 164 ? -16.533 6.464 17.132 1.00 92.00 164 THR A O 1
ATOM 1226 N N . ASP A 1 165 ? -16.807 5.623 19.199 1.00 90.88 165 ASP A N 1
ATOM 1227 C CA . ASP A 1 165 ? -16.299 4.278 18.875 1.00 90.88 165 ASP A CA 1
ATOM 1228 C C . ASP A 1 165 ? -17.083 3.627 17.720 1.00 90.88 165 ASP A C 1
ATOM 1230 O O . ASP A 1 165 ? -16.504 3.137 16.755 1.00 90.88 165 ASP A O 1
ATOM 1234 N N . ASN A 1 166 ? -18.417 3.725 17.743 1.00 92.31 166 ASN A N 1
ATOM 1235 C CA . ASN A 1 166 ? -19.253 3.212 16.656 1.00 92.31 166 ASN A CA 1
ATOM 1236 C C . ASN A 1 166 ? -18.977 3.921 15.318 1.00 92.31 166 ASN A C 1
ATOM 1238 O O . ASN A 1 166 ? -18.962 3.281 14.270 1.00 92.31 166 ASN A O 1
ATOM 1242 N N . TYR A 1 167 ? -18.749 5.239 15.333 1.00 92.62 167 TYR A N 1
ATOM 1243 C CA . TYR A 1 167 ? -18.395 5.967 14.116 1.00 92.62 167 TYR A CA 1
ATOM 1244 C C . TYR A 1 167 ? -17.023 5.536 13.592 1.00 92.62 167 TYR A C 1
ATOM 1246 O O . TYR A 1 167 ? -16.903 5.249 12.406 1.00 92.62 167 TYR A O 1
ATOM 1254 N N . LEU A 1 168 ? -16.029 5.410 14.474 1.00 93.31 168 LEU A N 1
ATOM 1255 C CA . LEU A 1 168 ? -14.693 4.931 14.132 1.00 93.31 168 LEU A CA 1
ATOM 1256 C C . LEU A 1 168 ? -14.741 3.543 13.482 1.00 93.31 168 LEU A C 1
ATOM 1258 O O . LEU A 1 168 ? -14.195 3.357 12.398 1.00 93.31 168 LEU A O 1
ATOM 1262 N N . ARG A 1 169 ? -15.459 2.587 14.079 1.00 93.00 169 ARG A N 1
ATOM 1263 C CA . ARG A 1 169 ? -15.638 1.237 13.515 1.00 93.00 169 ARG A CA 1
ATOM 1264 C C . ARG A 1 169 ? -16.290 1.263 12.141 1.00 93.00 169 ARG A C 1
ATOM 1266 O O . ARG A 1 169 ? -15.827 0.584 11.228 1.00 93.00 169 ARG A O 1
ATOM 1273 N N . LEU A 1 170 ? -17.339 2.069 11.978 1.00 91.38 170 LEU A N 1
ATOM 1274 C CA . LEU A 1 170 ? -17.979 2.250 10.678 1.00 91.38 170 LEU A CA 1
ATOM 1275 C C . LEU A 1 170 ? -17.004 2.815 9.645 1.00 91.38 170 LEU A C 1
ATOM 1277 O O . LEU A 1 170 ? -17.034 2.361 8.510 1.00 91.38 170 LEU A O 1
ATOM 1281 N N . GLN A 1 171 ? -16.137 3.759 10.021 1.00 91.19 171 GLN A N 1
ATOM 1282 C CA . GLN A 1 171 ? -15.108 4.275 9.119 1.00 91.19 171 GLN A CA 1
ATOM 1283 C C . GLN A 1 171 ? -14.088 3.191 8.756 1.00 91.19 171 GLN A C 1
ATOM 1285 O O . GLN A 1 171 ? -13.853 2.985 7.571 1.00 91.19 171 GLN A O 1
ATOM 1290 N N . LEU A 1 172 ? -13.554 2.450 9.738 1.00 91.06 172 LEU A N 1
ATOM 1291 C CA . LEU A 1 172 ? -12.576 1.373 9.518 1.00 91.06 172 LEU A CA 1
ATOM 1292 C C . LEU A 1 172 ? -13.059 0.327 8.503 1.00 91.06 172 LEU A C 1
ATOM 1294 O O . LEU A 1 172 ? -12.259 -0.163 7.715 1.00 91.06 172 LEU A O 1
ATOM 1298 N N . ARG A 1 173 ? -14.363 0.025 8.478 1.00 90.44 173 ARG A N 1
ATOM 1299 C CA . ARG A 1 173 ? -14.968 -0.899 7.504 1.00 90.44 173 ARG A CA 1
ATOM 1300 C C . ARG A 1 173 ? -14.759 -0.478 6.045 1.00 90.44 173 ARG A C 1
ATOM 1302 O O . ARG A 1 173 ? -14.698 -1.340 5.176 1.00 90.44 173 ARG A O 1
ATOM 1309 N N . TYR A 1 174 ? -14.724 0.823 5.770 1.00 88.44 174 TYR A N 1
ATOM 1310 C CA . TYR A 1 174 ? -14.640 1.366 4.410 1.00 88.44 174 TYR A CA 1
ATOM 1311 C C . TYR A 1 174 ? -13.229 1.803 4.023 1.00 88.44 174 TYR A C 1
ATOM 1313 O O . TYR A 1 174 ? -13.036 2.345 2.937 1.00 88.44 174 TYR A O 1
ATOM 1321 N N . LEU A 1 175 ? -12.246 1.612 4.903 1.00 88.88 175 LEU A N 1
ATOM 1322 C CA . LEU A 1 175 ? -10.874 1.963 4.591 1.00 88.88 175 LEU A CA 1
ATOM 1323 C C . LEU A 1 175 ? -10.203 0.845 3.791 1.00 88.88 175 LEU A C 1
ATOM 1325 O O . LEU A 1 175 ? -10.182 -0.314 4.200 1.00 88.88 175 LEU A O 1
ATOM 1329 N N . THR A 1 176 ? -9.570 1.229 2.688 1.00 90.69 176 THR A N 1
ATOM 1330 C CA . THR A 1 176 ? -8.747 0.331 1.877 1.00 90.69 176 THR A CA 1
ATOM 1331 C C . THR A 1 176 ? -7.297 0.382 2.346 1.00 90.69 176 THR A C 1
ATOM 1333 O O . THR A 1 176 ? -6.676 1.452 2.388 1.00 90.69 176 THR A O 1
ATOM 1336 N N . ALA A 1 177 ? -6.756 -0.774 2.734 1.00 94.31 177 ALA A N 1
ATOM 1337 C CA . ALA A 1 177 ? -5.367 -0.886 3.159 1.00 94.31 177 ALA A CA 1
ATOM 1338 C C . ALA A 1 177 ? -4.430 -0.654 1.966 1.00 94.31 177 ALA A C 1
ATOM 1340 O O . ALA A 1 177 ? -4.586 -1.253 0.907 1.00 94.31 177 ALA A O 1
ATOM 1341 N N . THR A 1 178 ? -3.427 0.199 2.146 1.00 94.50 178 THR A N 1
ATOM 1342 C CA . THR A 1 178 ? -2.419 0.521 1.125 1.00 94.50 178 THR A CA 1
ATOM 1343 C C . THR A 1 178 ? -1.051 -0.057 1.466 1.00 94.50 178 THR A C 1
ATOM 1345 O O . THR A 1 178 ? -0.241 -0.313 0.567 1.00 94.50 178 THR A O 1
ATOM 1348 N N . ARG A 1 179 ? -0.780 -0.306 2.755 1.00 95.69 179 ARG A N 1
ATOM 1349 C CA . ARG A 1 179 ? 0.467 -0.911 3.230 1.00 95.69 179 ARG A CA 1
ATOM 1350 C C . ARG A 1 179 ? 0.263 -1.706 4.519 1.00 95.69 179 ARG A C 1
ATOM 1352 O O . ARG A 1 179 ? -0.516 -1.297 5.375 1.00 95.69 179 ARG A O 1
ATOM 1359 N N . ILE A 1 180 ? 1.018 -2.792 4.673 1.00 96.50 180 ILE A N 1
ATOM 1360 C CA . ILE A 1 180 ? 1.079 -3.625 5.881 1.00 96.50 180 ILE A CA 1
ATOM 1361 C C . ILE A 1 180 ? 2.545 -3.774 6.307 1.00 96.50 180 ILE A C 1
ATOM 1363 O O . ILE A 1 180 ? 3.420 -4.006 5.470 1.00 96.50 180 ILE A O 1
ATOM 1367 N N . ALA A 1 181 ? 2.822 -3.637 7.601 1.00 96.31 181 ALA A N 1
ATOM 1368 C CA . ALA A 1 181 ? 4.132 -3.890 8.194 1.00 96.31 181 ALA A CA 1
ATOM 1369 C C . ALA A 1 181 ? 4.026 -4.537 9.581 1.00 96.31 181 ALA A C 1
ATOM 1371 O O . ALA A 1 181 ? 2.958 -4.589 10.194 1.00 96.31 181 ALA A O 1
ATOM 1372 N N . ARG A 1 182 ? 5.178 -4.981 10.083 1.00 94.44 182 ARG 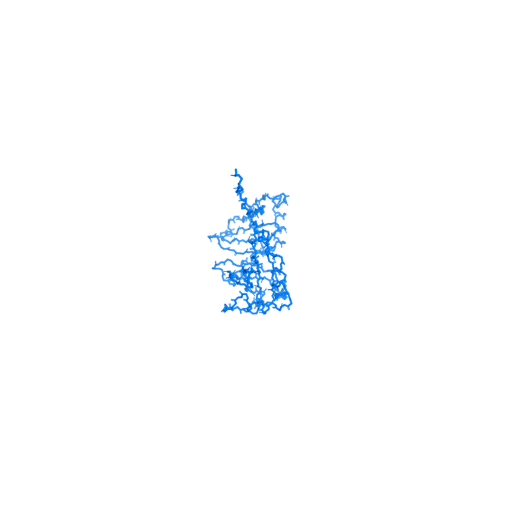A N 1
ATOM 1373 C CA . ARG A 1 182 ? 5.402 -5.360 11.477 1.00 94.44 182 ARG A CA 1
ATOM 1374 C C . ARG A 1 182 ? 6.235 -4.282 12.167 1.00 94.44 182 ARG A C 1
ATOM 1376 O O . ARG A 1 182 ? 7.214 -3.808 11.598 1.00 94.44 182 ARG A O 1
ATOM 1383 N N . ASP A 1 183 ? 5.839 -3.915 13.378 1.00 93.56 183 ASP A N 1
ATOM 1384 C CA . ASP A 1 183 ? 6.540 -2.977 14.261 1.00 93.56 183 ASP A CA 1
ATOM 1385 C C . ASP A 1 183 ? 6.612 -3.616 15.654 1.00 93.56 183 ASP A C 1
ATOM 1387 O O . ASP A 1 183 ? 5.674 -3.518 16.445 1.00 93.56 183 ASP A O 1
ATOM 1391 N N . GLY A 1 184 ? 7.675 -4.388 15.901 1.00 92.62 184 GLY A N 1
ATOM 1392 C CA . GLY A 1 184 ? 7.785 -5.244 17.086 1.00 92.62 184 GLY A CA 1
ATOM 1393 C C . GLY A 1 184 ? 6.629 -6.249 17.194 1.00 92.62 184 GLY A C 1
ATOM 1394 O O . GLY A 1 184 ? 6.337 -6.986 16.245 1.00 92.62 184 GLY A O 1
ATOM 1395 N N . ASP A 1 185 ? 5.950 -6.234 18.341 1.00 94.06 185 ASP A N 1
ATOM 1396 C CA . ASP A 1 185 ? 4.804 -7.096 18.680 1.00 94.06 185 ASP A CA 1
ATOM 1397 C C . ASP A 1 185 ? 3.469 -6.492 18.209 1.00 94.06 185 ASP A C 1
ATOM 1399 O O . ASP A 1 185 ? 2.430 -6.581 18.869 1.00 94.06 185 ASP A O 1
ATOM 1403 N N . SER A 1 186 ? 3.498 -5.757 17.099 1.00 95.44 186 SER A N 1
ATOM 1404 C CA . SER A 1 186 ? 2.313 -5.144 16.512 1.00 95.44 186 SER A CA 1
ATOM 1405 C C . SER A 1 186 ? 2.319 -5.247 14.996 1.00 95.44 186 SER A C 1
ATOM 1407 O O . SER A 1 186 ? 3.342 -5.073 14.327 1.00 95.44 186 SER A O 1
ATOM 1409 N N . THR A 1 187 ? 1.132 -5.462 14.445 1.00 95.81 187 THR A N 1
ATOM 1410 C CA . THR A 1 187 ? 0.860 -5.245 13.026 1.00 95.81 187 THR A CA 1
ATOM 1411 C C . THR A 1 187 ? 0.481 -3.788 12.816 1.00 95.81 187 THR A C 1
ATOM 1413 O O . THR A 1 187 ? -0.366 -3.255 13.530 1.00 95.81 187 THR A O 1
ATOM 1416 N N . VAL A 1 188 ? 1.075 -3.146 11.813 1.00 96.62 188 VAL A N 1
ATOM 1417 C CA . VAL A 1 188 ? 0.734 -1.782 11.406 1.00 96.62 188 VAL A CA 1
ATOM 1418 C C . VAL A 1 188 ? 0.137 -1.818 10.007 1.00 96.62 188 VAL A C 1
ATOM 1420 O O . VAL A 1 188 ? 0.751 -2.335 9.073 1.00 96.62 188 VAL A O 1
ATOM 1423 N N . VAL A 1 189 ? -1.067 -1.274 9.869 1.00 95.94 189 VAL A N 1
ATOM 1424 C CA . VAL A 1 189 ? -1.788 -1.167 8.602 1.00 95.94 189 VAL A CA 1
ATOM 1425 C C . VAL A 1 189 ? -2.013 0.302 8.303 1.00 95.94 189 VAL A C 1
ATOM 1427 O O . VAL A 1 189 ? -2.580 1.029 9.117 1.00 95.94 189 VAL A O 1
ATOM 1430 N N . TRP A 1 190 ? -1.583 0.738 7.125 1.00 95.19 190 TRP A N 1
ATOM 1431 C CA . TRP A 1 190 ? -1.878 2.076 6.635 1.00 95.19 190 TRP A CA 1
ATOM 1432 C C . TRP A 1 190 ? -2.996 2.010 5.618 1.00 95.19 190 TRP A C 1
ATOM 1434 O O . TRP A 1 190 ? -2.974 1.195 4.696 1.00 95.19 190 TRP A O 1
ATOM 1444 N N . PHE A 1 191 ? -3.946 2.912 5.778 1.00 91.75 191 PHE A N 1
ATOM 1445 C CA . PHE A 1 191 ? -5.051 3.127 4.869 1.00 91.75 191 PHE A CA 1
ATOM 1446 C C . PHE A 1 191 ? -4.823 4.429 4.099 1.00 91.75 191 PHE A C 1
ATOM 1448 O O . PHE A 1 191 ? -4.140 5.333 4.591 1.00 91.75 191 PHE A O 1
ATOM 1455 N N . GLY A 1 192 ? -5.336 4.481 2.866 1.00 80.12 192 GLY A N 1
ATOM 1456 C CA . GLY A 1 192 ? -5.172 5.610 1.941 1.00 80.12 192 GLY A CA 1
ATOM 1457 C C . GLY A 1 192 ? -5.758 6.934 2.447 1.00 80.12 192 GLY A C 1
ATOM 1458 O O . GLY A 1 192 ? -6.132 7.060 3.608 1.00 80.12 192 GLY A O 1
ATOM 1459 N N . GLU A 1 193 ? -5.811 7.948 1.581 1.00 68.81 193 GLU A N 1
ATOM 1460 C CA . GLU A 1 193 ? -6.189 9.309 1.976 1.00 68.81 193 GLU A CA 1
ATOM 1461 C C . GLU A 1 193 ? -7.601 9.417 2.598 1.00 68.81 193 GLU A C 1
ATOM 1463 O O . GLU A 1 193 ? -8.564 8.908 2.021 1.00 68.81 193 GLU A O 1
ATOM 1468 N N . PRO A 1 194 ? -7.753 10.137 3.731 1.00 72.88 194 PRO A N 1
ATOM 1469 C CA . PRO A 1 194 ? -6.684 10.702 4.562 1.00 72.88 194 PRO A CA 1
ATOM 1470 C C . PRO A 1 194 ? -5.903 9.608 5.308 1.00 72.88 194 PRO A C 1
ATOM 1472 O O . PRO A 1 194 ? -6.494 8.711 5.916 1.00 72.88 194 PRO A O 1
ATOM 1475 N N . PHE A 1 195 ? -4.571 9.728 5.294 1.00 86.81 195 PHE A N 1
ATOM 1476 C CA . PHE A 1 195 ? -3.650 8.716 5.813 1.00 86.81 195 PHE A CA 1
ATOM 1477 C C . PHE A 1 195 ? -4.008 8.314 7.246 1.00 86.81 195 PHE A C 1
ATOM 1479 O O . PHE A 1 195 ? -3.896 9.105 8.189 1.00 86.81 195 PHE A O 1
ATOM 1486 N N . THR A 1 196 ? -4.469 7.074 7.389 1.00 92.88 196 THR A N 1
ATOM 1487 C CA . THR A 1 196 ? -4.893 6.504 8.668 1.00 92.88 196 THR A CA 1
ATOM 1488 C C . THR A 1 196 ? -3.998 5.313 8.973 1.00 92.88 196 THR A C 1
ATOM 1490 O O . THR A 1 196 ? -3.953 4.357 8.206 1.00 92.88 196 THR A O 1
ATOM 1493 N N . GLU A 1 197 ? -3.269 5.377 10.078 1.00 95.19 197 GLU A N 1
ATOM 1494 C CA . GLU A 1 197 ? -2.466 4.281 10.609 1.00 95.19 197 GLU A CA 1
ATOM 1495 C C . GLU A 1 197 ? -3.284 3.535 11.661 1.00 95.19 197 GLU A C 1
ATOM 1497 O O . GLU A 1 197 ? -3.821 4.144 12.586 1.00 95.19 197 GLU A O 1
ATOM 1502 N N . VAL A 1 198 ? -3.368 2.216 11.536 1.00 96.06 198 VAL A N 1
ATOM 1503 C CA . VAL A 1 198 ? -3.935 1.344 12.561 1.00 96.06 198 VAL A CA 1
ATOM 1504 C C . VAL A 1 198 ? -2.853 0.400 13.043 1.00 96.06 198 VAL A C 1
ATOM 1506 O O . VAL A 1 198 ? -2.298 -0.374 12.264 1.00 96.06 198 VAL A O 1
ATOM 1509 N N . ARG A 1 199 ? -2.570 0.448 14.341 1.00 97.12 199 ARG A N 1
ATOM 1510 C CA . ARG A 1 199 ? -1.646 -0.456 15.013 1.00 97.12 199 ARG A CA 1
ATOM 1511 C C . ARG A 1 199 ? -2.441 -1.450 15.845 1.00 97.12 199 ARG A C 1
ATOM 1513 O O . ARG A 1 199 ? -3.179 -1.070 16.752 1.00 97.12 199 ARG A O 1
ATOM 1520 N N . VAL A 1 200 ? -2.267 -2.723 15.523 1.00 96.12 200 VAL A N 1
ATOM 1521 C CA . VAL A 1 200 ? -2.921 -3.861 16.163 1.00 96.12 200 VAL A CA 1
ATOM 1522 C C . VAL A 1 200 ? -1.860 -4.621 16.958 1.00 96.12 200 VAL A C 1
ATOM 1524 O O . VAL A 1 200 ? -1.042 -5.310 16.344 1.00 96.12 200 VAL A O 1
ATOM 1527 N N . PRO A 1 201 ? -1.835 -4.494 18.296 1.00 96.06 201 PRO A N 1
ATOM 1528 C CA . PRO A 1 201 ? -0.960 -5.305 19.132 1.00 96.06 201 PRO A CA 1
ATOM 1529 C C . PRO A 1 201 ? -1.310 -6.790 19.036 1.00 96.06 201 PRO A C 1
ATOM 1531 O O . PRO A 1 201 ? -2.499 -7.132 18.955 1.00 96.06 201 PRO A O 1
ATOM 1534 N N . ASP A 1 2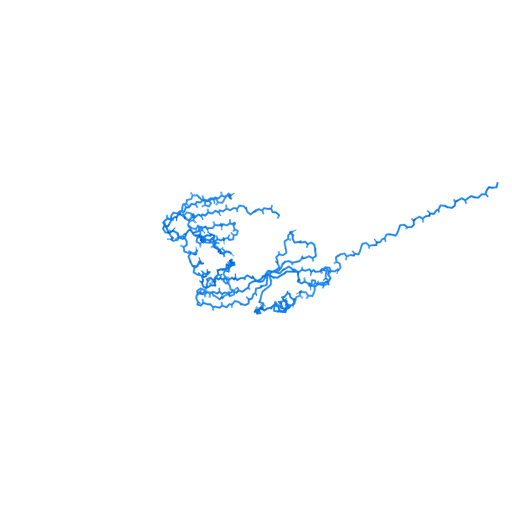02 ? -0.282 -7.637 19.112 1.00 93.44 202 ASP A N 1
ATOM 1535 C CA . ASP A 1 202 ? -0.415 -9.099 19.153 1.00 93.44 202 ASP A CA 1
ATOM 1536 C C . ASP A 1 202 ? -1.108 -9.576 20.436 1.00 93.44 202 ASP A C 1
ATOM 1538 O O . ASP A 1 202 ? -1.823 -10.575 20.428 1.00 93.44 202 ASP A O 1
ATOM 1542 N N . ASP A 1 203 ? -0.931 -8.841 21.537 1.00 93.75 203 ASP A N 1
ATOM 1543 C CA . ASP A 1 203 ? -1.708 -9.043 22.755 1.00 93.75 203 ASP A CA 1
ATOM 1544 C C . ASP A 1 203 ? -3.161 -8.592 22.538 1.00 93.75 203 ASP A C 1
ATOM 1546 O O . ASP A 1 203 ? -3.461 -7.398 22.444 1.00 93.75 203 ASP A O 1
ATOM 1550 N N . GLU A 1 204 ? -4.079 -9.557 22.487 1.00 89.06 204 GLU A N 1
ATOM 1551 C CA . GLU A 1 204 ? -5.511 -9.313 22.297 1.00 89.06 204 GLU A CA 1
ATOM 1552 C C . GLU A 1 204 ? -6.142 -8.479 23.423 1.00 89.06 204 GLU A C 1
ATOM 1554 O O . GLU A 1 204 ? -7.159 -7.819 23.190 1.00 89.06 204 GLU A O 1
ATOM 1559 N N . GLY A 1 205 ? -5.543 -8.469 24.622 1.00 92.00 205 GLY A N 1
ATOM 1560 C CA . GLY A 1 205 ? -5.993 -7.642 25.743 1.00 92.00 205 GLY A CA 1
ATOM 1561 C C . GLY A 1 205 ? -5.660 -6.157 25.584 1.00 92.00 205 GLY A C 1
ATOM 1562 O O . GLY A 1 205 ? -6.286 -5.314 26.231 1.00 92.00 205 GLY A O 1
ATOM 1563 N N . SER A 1 206 ? -4.710 -5.828 24.709 1.00 95.44 206 SER A N 1
ATOM 1564 C CA . SER A 1 206 ? -4.277 -4.458 24.458 1.00 95.44 206 SER A CA 1
ATOM 1565 C C . SER A 1 206 ? -5.194 -3.740 23.454 1.00 95.44 206 SER A C 1
ATOM 1567 O O . SER A 1 206 ? -5.705 -4.369 22.513 1.00 95.44 206 SER A O 1
ATOM 1569 N N . PRO A 1 207 ? -5.415 -2.421 23.620 1.00 95.75 207 PRO A N 1
ATOM 1570 C CA . PRO A 1 207 ? -6.246 -1.639 22.713 1.00 95.75 207 PRO A CA 1
ATOM 1571 C C . PRO A 1 207 ? -5.624 -1.527 21.316 1.00 95.75 207 PRO A C 1
ATOM 1573 O O . PRO A 1 207 ? -4.407 -1.579 21.145 1.00 95.75 207 PRO A O 1
ATOM 1576 N N . ILE A 1 208 ? -6.475 -1.347 20.307 1.00 96.38 208 ILE A N 1
ATOM 1577 C CA . ILE A 1 208 ? -6.051 -1.055 18.934 1.00 96.38 208 ILE A CA 1
ATOM 1578 C C . ILE A 1 208 ? -5.901 0.459 18.800 1.00 96.38 208 ILE A C 1
ATOM 1580 O O . ILE A 1 208 ? -6.863 1.194 19.029 1.00 96.38 208 ILE A O 1
ATOM 1584 N N . ALA A 1 209 ? -4.719 0.923 18.401 1.00 96.88 209 ALA A N 1
ATOM 1585 C CA . ALA A 1 209 ? -4.472 2.343 18.187 1.00 96.88 209 ALA A CA 1
ATOM 1586 C C . ALA A 1 209 ? -4.810 2.731 16.743 1.00 96.88 209 ALA A C 1
ATOM 1588 O O . ALA A 1 209 ? -4.315 2.119 15.798 1.00 96.88 209 ALA A O 1
ATOM 1589 N N . VAL A 1 210 ? -5.629 3.765 16.570 1.00 95.94 210 VAL A N 1
ATOM 1590 C CA . VAL A 1 210 ? -6.000 4.344 15.277 1.00 95.94 210 VAL A CA 1
ATOM 1591 C C . VAL A 1 210 ? -5.583 5.805 15.260 1.00 95.94 210 VAL A C 1
ATOM 1593 O O . VAL A 1 210 ? -6.086 6.608 16.042 1.00 95.94 210 VAL A O 1
ATOM 1596 N N . VAL A 1 211 ? -4.670 6.162 14.362 1.00 94.75 211 VAL A N 1
ATOM 1597 C CA . VAL A 1 211 ? -4.155 7.525 14.240 1.00 94.75 211 VAL A CA 1
ATOM 1598 C C . VAL A 1 211 ? -4.330 8.019 12.815 1.00 94.75 211 VAL A C 1
ATOM 1600 O O . VAL A 1 211 ? -3.749 7.469 11.881 1.00 94.75 211 VAL A O 1
ATOM 1603 N N . ARG A 1 212 ? -5.092 9.095 12.641 1.00 92.50 212 ARG A N 1
ATOM 1604 C CA . ARG A 1 212 ? -5.202 9.805 11.367 1.00 92.50 212 ARG A CA 1
ATOM 1605 C C . ARG A 1 212 ? -4.358 11.070 11.403 1.00 92.50 212 ARG A C 1
ATOM 1607 O O . ARG A 1 212 ? -4.488 11.875 12.322 1.00 92.50 212 ARG A O 1
ATOM 1614 N N . ARG A 1 213 ? -3.491 11.232 10.401 1.00 87.25 213 ARG A N 1
ATOM 1615 C CA . ARG A 1 213 ? -2.530 12.341 10.321 1.00 87.25 213 ARG A CA 1
ATOM 1616 C C . ARG A 1 213 ? -2.760 13.185 9.079 1.00 87.25 213 ARG A C 1
ATOM 1618 O O . ARG A 1 213 ? -3.175 12.672 8.040 1.00 87.25 213 ARG A O 1
ATOM 1625 N N . VAL A 1 214 ? -2.442 14.474 9.174 1.00 77.25 214 VAL A N 1
ATOM 1626 C CA . VAL A 1 214 ? -2.310 15.326 7.987 1.00 77.25 214 VAL A CA 1
ATOM 1627 C C . VAL A 1 214 ? -1.043 14.876 7.249 1.00 77.25 214 VAL A C 1
ATOM 1629 O O . VAL A 1 214 ? 0.026 14.875 7.867 1.00 77.25 214 VAL A O 1
ATOM 1632 N N . PRO A 1 215 ? -1.118 14.473 5.964 1.00 64.00 215 PRO A N 1
ATOM 1633 C CA . PRO A 1 215 ? 0.078 14.183 5.185 1.00 64.00 215 PRO A CA 1
ATOM 1634 C C . PRO A 1 215 ? 0.985 15.404 5.228 1.00 64.00 215 PRO A C 1
ATOM 1636 O O . PRO A 1 215 ? 0.532 16.529 5.004 1.00 64.00 215 PRO A O 1
ATOM 1639 N N . ALA A 1 216 ? 2.253 15.204 5.563 1.00 57.59 216 ALA A N 1
ATOM 1640 C CA . ALA A 1 216 ? 3.168 16.320 5.615 1.00 57.59 216 ALA A CA 1
ATOM 1641 C C . ALA A 1 216 ? 3.319 16.904 4.199 1.00 57.59 216 ALA A C 1
ATOM 1643 O O . ALA A 1 216 ? 3.742 16.208 3.278 1.00 57.59 216 ALA A O 1
ATOM 1644 N N . VAL A 1 217 ? 2.900 18.161 4.028 1.00 40.59 217 VAL A N 1
ATOM 1645 C CA . VAL A 1 217 ? 3.099 18.933 2.798 1.00 40.59 217 VAL A CA 1
ATOM 1646 C C . VAL A 1 217 ? 4.587 19.222 2.674 1.00 40.59 217 VAL A C 1
ATOM 1648 O O . VAL A 1 217 ? 5.112 20.083 3.380 1.00 40.59 217 VAL A O 1
ATOM 1651 N N . PHE A 1 218 ? 5.264 18.478 1.812 1.00 39.06 218 PHE A N 1
ATOM 1652 C CA . PHE A 1 218 ? 6.642 18.743 1.425 1.00 39.06 218 PHE A CA 1
ATOM 1653 C C . PHE A 1 218 ? 6.711 18.836 -0.094 1.00 39.06 218 PHE A C 1
ATOM 1655 O O . PHE A 1 218 ? 6.100 17.965 -0.755 1.00 39.06 218 PHE A O 1
#